Protein AF-A0A7S2C419-F1 (afdb_monomer_lite)

InterPro domains:
  IPR039872 Uncharacterized protein KIAA0513 [PTHR13663] (101-211)

pLDDT: mean 74.51, std 26.07, range [29.09, 98.31]

Sequence (273 aa):
CKENEHRASFVQALNERRTGEVEVPCGATFDALGEAFSGILSVCEESKDVKHAKQMMVMSDTFYCVRTTDESVDDGMSGGKGDGRGKSESGGASEGEQVPGGKEGREYLQQRLKKHQLWTQRWFWEDALLTGVTEAFELSPQDCPWEDLEEASLHDHVLRVHMTVYAQLHAILMNMAQFGVSFAETSRFLAKMCARSQLSEDQVLSLHDALTSLFSARGTSGLGRPTSESQGDTRVPAQSEGEQGSGPRADGVGVEEEDLETRESLADGYNLL

Foldseek 3Di:
DLDPVVLVVVLVVLVVCLVDDQEDADPVVLVV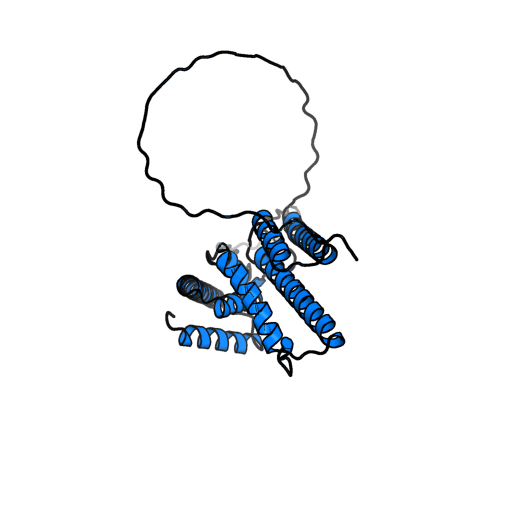VLVVLLVSCVSCVVVVVLPSVVSSLVSQQRHKYFDDPPPPPPDDDDDDDDDDDDDDDDDDDDDDLDQPDDPPRIDGSLVSCLPRCLLVDPVSLVVNLVVQLV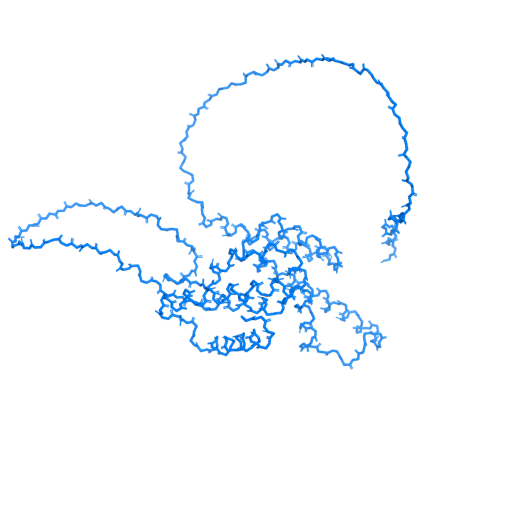VVCVVVPDPDDLVPDDPVVNVVVLVVSLVSSLVSLLVSLLSSVSSPNDLVRSVVSLVVSCVVSVHDPVSSVVSVVSSVVSVVVVVVSPDDDPDDDDDDDDDDDDDDDDDDDDDDDDDDDDDDDDDDDDDDDDDDDDDDD

Organism: NCBI:txid236787

Structure (mmCIF, N/CA/C/O backbone):
data_AF-A0A7S2C419-F1
#
_entry.id   AF-A0A7S2C419-F1
#
loop_
_atom_site.group_PDB
_atom_site.id
_atom_site.type_symbol
_atom_site.label_atom_id
_atom_site.label_alt_id
_atom_site.label_comp_id
_atom_site.label_asym_id
_atom_site.label_entity_id
_atom_site.label_seq_id
_atom_site.pdbx_PDB_ins_code
_atom_site.Cartn_x
_atom_site.Cartn_y
_atom_site.Cartn_z
_atom_site.occupancy
_atom_site.B_iso_or_equiv
_atom_site.auth_seq_id
_atom_site.auth_comp_id
_atom_site.auth_asym_id
_atom_site.auth_atom_id
_atom_site.pdbx_PDB_model_num
ATOM 1 N N . CYS A 1 1 ? -19.691 -10.390 4.635 1.00 60.75 1 CYS A N 1
ATOM 2 C CA . CYS A 1 1 ? -19.524 -10.065 3.202 1.00 60.75 1 CYS A CA 1
ATOM 3 C C . CYS A 1 1 ? -18.596 -11.071 2.509 1.00 60.75 1 CYS A C 1
ATOM 5 O O . CYS A 1 1 ? -17.454 -10.729 2.235 1.00 60.75 1 CYS A O 1
ATOM 7 N N . LYS A 1 2 ? -19.033 -12.319 2.262 1.00 69.50 2 LYS A N 1
ATOM 8 C CA . LYS A 1 2 ? -18.178 -13.327 1.591 1.00 69.50 2 LYS A CA 1
ATOM 9 C C . LYS A 1 2 ? -18.112 -13.132 0.073 1.00 69.50 2 LYS A C 1
ATOM 11 O O . LYS A 1 2 ? -17.092 -13.412 -0.549 1.00 69.50 2 LYS A O 1
ATOM 16 N N . GLU A 1 3 ? -19.182 -12.607 -0.506 1.00 79.56 3 GLU A N 1
ATOM 17 C CA . GLU A 1 3 ? -19.273 -12.347 -1.940 1.00 79.56 3 GLU A CA 1
ATOM 18 C C . GLU A 1 3 ? -18.475 -11.100 -2.332 1.00 79.56 3 GLU A C 1
ATOM 20 O O . GLU A 1 3 ? -18.440 -10.111 -1.594 1.00 79.56 3 GLU A O 1
ATOM 25 N N . ASN A 1 4 ? -17.832 -11.170 -3.499 1.00 82.19 4 ASN A N 1
ATOM 26 C CA . ASN A 1 4 ? -17.008 -10.094 -4.048 1.00 82.19 4 ASN A CA 1
ATOM 27 C C . ASN A 1 4 ? -17.836 -8.818 -4.279 1.00 82.19 4 ASN A C 1
ATOM 29 O O . ASN A 1 4 ? -17.427 -7.742 -3.857 1.00 82.19 4 ASN A O 1
ATOM 33 N N . GLU A 1 5 ? -19.051 -8.962 -4.815 1.00 84.62 5 GLU A N 1
ATOM 34 C CA . GLU A 1 5 ? -19.972 -7.851 -5.087 1.00 84.62 5 GLU A CA 1
ATOM 35 C C . GLU A 1 5 ? -20.266 -7.017 -3.836 1.00 84.62 5 GLU A C 1
ATOM 37 O O . GLU A 1 5 ? -20.177 -5.794 -3.864 1.00 84.62 5 GLU A O 1
ATOM 42 N N . HIS A 1 6 ? -20.503 -7.668 -2.694 1.00 85.62 6 HIS A N 1
ATOM 43 C CA . HIS A 1 6 ? -20.736 -6.971 -1.431 1.00 85.62 6 HIS A CA 1
ATOM 44 C C . HIS A 1 6 ? -19.513 -6.177 -0.948 1.00 85.62 6 HIS A C 1
ATOM 46 O O . HIS A 1 6 ? -19.671 -5.099 -0.371 1.00 85.62 6 HIS A O 1
ATOM 52 N N . ARG A 1 7 ? -18.291 -6.684 -1.173 1.00 84.88 7 ARG A N 1
ATOM 53 C CA . ARG A 1 7 ? -17.061 -5.937 -0.857 1.00 84.88 7 ARG A CA 1
ATOM 54 C C . ARG A 1 7 ? -16.893 -4.747 -1.795 1.00 84.88 7 ARG A C 1
ATOM 56 O O . ARG A 1 7 ? -16.600 -3.653 -1.317 1.00 84.88 7 ARG A O 1
ATOM 63 N N . ALA A 1 8 ? -17.139 -4.949 -3.087 1.00 84.12 8 ALA A N 1
ATOM 64 C CA . ALA A 1 8 ? -17.071 -3.901 -4.096 1.00 84.12 8 ALA A CA 1
ATOM 65 C C . ALA A 1 8 ? -18.065 -2.770 -3.797 1.00 84.12 8 ALA A C 1
ATOM 67 O O . ALA A 1 8 ? -17.663 -1.610 -3.735 1.00 84.12 8 ALA A O 1
ATOM 68 N N . SER A 1 9 ? -19.331 -3.093 -3.509 1.00 88.44 9 SER A N 1
ATOM 69 C CA . SER A 1 9 ? -20.346 -2.097 -3.143 1.00 88.44 9 SER A CA 1
ATOM 70 C C . SER A 1 9 ? -19.985 -1.338 -1.868 1.00 88.44 9 SER A C 1
ATOM 72 O O . SER A 1 9 ? -20.176 -0.125 -1.800 1.00 88.44 9 SER A O 1
ATOM 74 N N . PHE A 1 10 ? -19.434 -2.022 -0.860 1.00 86.81 10 PHE A N 1
ATOM 75 C CA . PHE A 1 10 ? -19.009 -1.362 0.372 1.00 86.81 10 PHE A CA 1
ATOM 76 C C . PHE A 1 10 ? -17.828 -0.410 0.132 1.00 86.81 10 PHE A C 1
ATOM 78 O O . PHE A 1 10 ? -17.868 0.734 0.581 1.00 86.81 10 PHE A O 1
ATOM 85 N N . VAL A 1 11 ? -16.804 -0.834 -0.621 1.00 85.56 11 VAL A N 1
ATOM 86 C CA . VAL A 1 11 ? -15.687 0.051 -0.990 1.00 85.56 11 VAL A CA 1
ATOM 87 C C . VAL A 1 11 ? -16.169 1.237 -1.824 1.00 85.56 11 VAL A C 1
ATOM 89 O O . VAL A 1 11 ? -15.750 2.366 -1.574 1.00 85.56 11 VAL A O 1
ATOM 92 N N . GLN A 1 12 ? -17.068 1.007 -2.780 1.00 86.94 12 GLN A N 1
ATOM 93 C CA . GLN A 1 12 ? -17.632 2.069 -3.605 1.00 86.94 12 GLN A CA 1
ATOM 94 C C . GLN A 1 12 ? -18.357 3.116 -2.750 1.00 86.94 12 GLN A C 1
ATOM 96 O O . GLN A 1 12 ? -18.051 4.303 -2.858 1.00 86.94 12 GLN A O 1
ATOM 101 N N . ALA A 1 13 ? -19.243 2.682 -1.848 1.00 86.75 13 ALA A N 1
ATOM 102 C CA . ALA A 1 13 ? -19.979 3.580 -0.960 1.00 86.75 13 ALA A CA 1
ATOM 103 C C . ALA A 1 13 ? -19.043 4.411 -0.061 1.00 86.75 13 ALA A C 1
ATOM 105 O O . ALA A 1 13 ? -19.276 5.599 0.171 1.00 86.75 13 ALA A O 1
ATOM 106 N N . LEU A 1 14 ? -17.954 3.811 0.431 1.00 86.38 14 LEU A N 1
ATOM 107 C CA . LEU A 1 14 ? -16.946 4.535 1.206 1.00 86.38 14 LEU A CA 1
ATOM 108 C C . LEU A 1 14 ? -16.177 5.548 0.362 1.00 86.38 14 LEU A C 1
ATOM 110 O O . LEU A 1 14 ? -15.948 6.671 0.810 1.00 86.38 14 LEU A O 1
ATOM 114 N N . ASN A 1 15 ? -15.791 5.175 -0.855 1.00 85.62 15 ASN A N 1
ATOM 115 C CA . ASN A 1 15 ? -15.069 6.071 -1.746 1.00 85.62 15 ASN A CA 1
ATOM 116 C C . ASN A 1 15 ? -15.926 7.283 -2.149 1.00 85.62 15 ASN A C 1
ATOM 118 O O . ASN A 1 15 ? -15.401 8.390 -2.240 1.00 85.62 15 ASN A O 1
ATOM 122 N N . GLU A 1 16 ? -17.239 7.099 -2.314 1.00 86.19 16 GLU A N 1
ATOM 123 C CA . GLU A 1 16 ? -18.196 8.195 -2.508 1.00 86.19 16 GLU A CA 1
ATOM 124 C C . GLU A 1 16 ? -18.252 9.104 -1.269 1.00 86.19 16 GLU A C 1
ATOM 126 O O . GLU A 1 16 ? -18.061 10.318 -1.388 1.00 86.19 16 GLU A O 1
ATOM 131 N N . ARG A 1 17 ? -18.403 8.538 -0.060 1.00 84.31 17 ARG A N 1
ATOM 132 C CA . ARG A 1 17 ? -18.428 9.328 1.189 1.00 84.31 17 ARG A CA 1
ATOM 133 C C . ARG A 1 17 ? -17.131 10.081 1.462 1.00 84.31 17 ARG A C 1
ATOM 135 O O . ARG A 1 17 ? -17.190 11.185 1.997 1.00 84.31 17 ARG A O 1
ATOM 142 N N . ARG A 1 18 ? -15.978 9.540 1.057 1.00 83.75 18 ARG A N 1
ATOM 143 C CA . ARG A 1 18 ? -14.664 10.184 1.219 1.00 83.75 18 ARG A CA 1
ATOM 144 C C . ARG A 1 18 ? -14.602 11.581 0.591 1.00 83.75 18 ARG A C 1
ATOM 146 O O . ARG A 1 18 ? -13.825 12.413 1.044 1.00 83.75 18 ARG A O 1
ATOM 153 N N . THR A 1 19 ? -15.407 11.849 -0.438 1.00 81.69 19 THR A N 1
ATOM 154 C CA . THR A 1 19 ? -15.451 13.161 -1.108 1.00 81.69 19 THR A CA 1
ATOM 155 C C . THR A 1 19 ? -16.268 14.221 -0.360 1.00 81.69 19 THR A C 1
ATOM 157 O O . THR A 1 19 ? -16.204 15.395 -0.720 1.00 81.69 19 THR A O 1
ATOM 160 N N . GLY A 1 20 ? -17.012 13.827 0.680 1.00 82.00 20 GLY A N 1
ATOM 161 C CA . GLY A 1 20 ? -17.869 14.706 1.472 1.00 82.00 20 GLY A CA 1
ATOM 162 C C . GLY A 1 20 ? -17.488 14.718 2.951 1.00 82.00 20 GLY A C 1
ATOM 163 O O . GLY A 1 20 ? -16.546 15.393 3.361 1.00 82.00 20 GLY A O 1
ATOM 164 N N . GLU A 1 21 ? -18.258 14.001 3.768 1.00 83.75 21 GLU A N 1
ATOM 165 C CA . GLU A 1 21 ? -18.117 13.988 5.226 1.00 83.75 21 GLU A CA 1
ATOM 166 C C . GLU A 1 21 ? -17.246 12.806 5.679 1.00 83.75 21 GLU A C 1
ATOM 168 O O . GLU A 1 21 ? -17.675 11.650 5.680 1.00 83.75 21 GLU A O 1
ATOM 173 N N . VAL A 1 22 ? -15.998 13.115 6.040 1.00 90.44 22 VAL A N 1
ATOM 174 C CA . VAL A 1 22 ? -14.999 12.147 6.533 1.00 90.44 22 VAL A CA 1
ATOM 175 C C . VAL A 1 22 ? -14.990 12.005 8.059 1.00 90.44 22 VAL A C 1
ATOM 177 O O . VAL A 1 22 ? -14.398 11.070 8.599 1.00 90.44 22 VAL A O 1
ATOM 180 N N . GLU A 1 23 ? -15.644 12.930 8.758 1.00 92.12 23 GLU A N 1
ATOM 181 C CA . GLU A 1 23 ? -15.806 12.881 10.206 1.00 92.12 23 GLU A CA 1
ATOM 182 C C . GLU A 1 23 ? -16.958 11.944 10.569 1.00 92.12 23 GLU A C 1
ATOM 184 O O . GLU A 1 23 ? -18.050 12.035 10.012 1.00 92.12 23 GLU A O 1
ATOM 189 N N . VAL A 1 24 ? -16.714 11.030 11.505 1.00 90.31 24 VAL A N 1
ATOM 190 C CA . VAL A 1 24 ? -17.724 10.123 12.050 1.00 90.31 24 VAL A CA 1
ATOM 191 C C . VAL A 1 24 ? -18.154 10.673 13.414 1.00 90.31 24 VAL A C 1
ATOM 193 O O . VAL A 1 24 ? -17.389 10.546 14.370 1.00 90.31 24 VAL A O 1
ATOM 196 N N . PRO A 1 25 ? -19.354 11.277 13.543 1.00 87.44 25 PRO A N 1
ATOM 197 C CA . PRO A 1 25 ? -19.716 12.048 14.740 1.00 87.44 25 PRO A CA 1
ATOM 198 C C . PRO A 1 25 ? -19.935 11.204 15.998 1.00 87.44 25 PRO A C 1
ATOM 200 O O . PRO A 1 25 ? -19.862 11.704 17.115 1.00 87.44 25 PRO A O 1
ATOM 203 N N . CYS A 1 26 ? -20.269 9.926 15.828 1.00 89.56 26 CYS A N 1
ATOM 204 C CA . CYS A 1 26 ? -20.609 9.033 16.926 1.00 89.56 26 CYS A CA 1
ATOM 205 C C . CYS A 1 26 ? -19.524 7.970 17.091 1.00 89.56 26 CYS A C 1
ATOM 207 O O . CYS A 1 26 ? -19.270 7.201 16.160 1.00 89.56 26 CYS A O 1
ATOM 209 N N . GLY A 1 27 ? -18.953 7.880 18.296 1.00 90.00 27 GLY A N 1
ATOM 210 C CA . GLY A 1 27 ? -17.958 6.863 18.641 1.00 90.00 27 GLY A CA 1
ATOM 211 C C . GLY A 1 27 ? -18.445 5.440 18.362 1.00 90.00 27 GLY A C 1
ATOM 212 O O . GLY A 1 27 ? -17.724 4.674 17.739 1.00 90.00 27 GLY A O 1
ATOM 213 N N . ALA A 1 28 ? -19.703 5.116 18.684 1.00 92.31 28 ALA A N 1
ATOM 214 C CA . ALA A 1 28 ? -20.272 3.796 18.397 1.00 92.31 28 ALA A CA 1
ATOM 215 C C . ALA A 1 28 ? -20.344 3.492 16.887 1.00 92.31 28 ALA A C 1
ATOM 217 O O . ALA A 1 28 ? -20.069 2.371 16.463 1.00 92.31 28 ALA A O 1
ATOM 218 N N . THR A 1 29 ? -20.663 4.488 16.051 1.00 91.62 29 THR A N 1
ATOM 219 C CA . THR A 1 29 ? -20.642 4.333 14.585 1.00 91.62 29 THR A CA 1
ATOM 220 C C . THR A 1 29 ? -19.218 4.162 14.065 1.00 91.62 29 THR A C 1
ATOM 222 O O . THR A 1 29 ? -18.990 3.374 13.150 1.00 91.62 29 THR A O 1
ATOM 225 N N . PHE A 1 30 ? -18.254 4.877 14.646 1.00 93.69 30 PHE A N 1
ATOM 226 C CA . PHE A 1 30 ? -16.839 4.725 14.319 1.00 93.69 30 PHE A CA 1
ATOM 227 C C . PHE A 1 30 ? -16.315 3.336 14.712 1.00 93.69 30 PHE A C 1
ATOM 229 O O . PHE A 1 30 ? -15.590 2.707 13.941 1.00 93.69 30 PHE A O 1
ATOM 236 N N . ASP A 1 31 ? -16.745 2.821 15.864 1.00 93.31 31 ASP A N 1
ATOM 237 C CA . ASP A 1 31 ? -16.430 1.474 16.333 1.00 93.31 31 ASP A CA 1
ATOM 238 C C . ASP A 1 31 ? -16.986 0.413 15.380 1.00 93.31 31 ASP A C 1
ATOM 240 O O . ASP A 1 31 ? -16.226 -0.414 14.873 1.00 93.31 31 ASP A O 1
ATOM 244 N N . ALA A 1 32 ? -18.275 0.510 15.044 1.00 94.19 32 ALA A N 1
ATOM 245 C CA . ALA A 1 32 ? -18.926 -0.381 14.089 1.00 94.19 32 ALA A CA 1
ATOM 246 C C . ALA A 1 32 ? -18.275 -0.321 12.695 1.00 94.19 32 ALA A C 1
ATOM 248 O O . ALA A 1 32 ? -18.133 -1.345 12.025 1.00 94.19 32 ALA A O 1
ATOM 249 N N . LEU A 1 33 ? -17.835 0.864 12.254 1.00 93.81 33 LEU A N 1
ATOM 250 C CA . LEU A 1 33 ? -17.100 1.020 10.999 1.00 93.81 33 LEU A CA 1
ATOM 251 C C . LEU A 1 33 ? -15.743 0.306 11.051 1.00 93.81 33 LEU A C 1
ATOM 253 O O . LEU A 1 33 ? -15.364 -0.359 10.088 1.00 93.81 33 LEU A O 1
ATOM 257 N N . GLY A 1 34 ? -15.028 0.400 12.174 1.00 94.88 34 GLY A N 1
ATOM 258 C CA . GLY A 1 34 ? -13.766 -0.311 12.391 1.00 94.88 34 GLY A CA 1
ATOM 259 C C . GLY A 1 34 ? -13.932 -1.826 12.361 1.00 94.88 34 GLY A C 1
ATOM 260 O O . GLY A 1 34 ? -13.152 -2.516 11.702 1.00 94.88 34 GLY A O 1
ATOM 261 N N . GLU A 1 35 ? -14.977 -2.343 13.006 1.00 95.50 35 GLU A N 1
ATOM 262 C CA . GLU A 1 35 ? -15.330 -3.765 12.953 1.00 95.50 35 GLU A CA 1
ATOM 263 C C . GLU A 1 35 ? -15.687 -4.211 11.531 1.00 95.50 35 GLU A C 1
ATOM 265 O O . GLU A 1 35 ? -15.219 -5.257 11.080 1.00 95.50 35 GLU A O 1
ATOM 270 N N . ALA A 1 36 ? -16.442 -3.396 10.787 1.00 94.12 36 ALA A N 1
ATOM 271 C CA . ALA A 1 36 ? -16.787 -3.682 9.398 1.00 94.12 36 ALA A CA 1
ATOM 272 C C . ALA A 1 36 ? -15.546 -3.736 8.488 1.00 94.12 36 ALA A C 1
ATOM 274 O O . ALA A 1 36 ? -15.398 -4.686 7.717 1.00 94.12 36 ALA A O 1
ATOM 275 N N . PHE A 1 37 ? -14.628 -2.766 8.601 1.00 95.44 37 PHE A N 1
ATOM 276 C CA . PHE A 1 37 ? -13.353 -2.787 7.870 1.00 95.44 37 PHE A CA 1
ATOM 277 C C . PHE A 1 37 ? -12.534 -4.028 8.225 1.00 95.44 37 PHE A C 1
ATOM 279 O O . PHE A 1 37 ? -12.064 -4.721 7.326 1.00 95.44 37 PHE A O 1
ATOM 286 N N . SER A 1 38 ? -12.396 -4.334 9.518 1.00 96.19 38 SER A N 1
ATOM 287 C CA . SER A 1 38 ? -11.662 -5.511 9.991 1.00 96.19 38 SER A CA 1
ATOM 288 C C . SER A 1 38 ? -12.255 -6.808 9.427 1.00 96.19 38 SER A C 1
ATOM 290 O O . SER A 1 38 ? -11.537 -7.627 8.856 1.00 96.19 38 SER A O 1
ATOM 292 N N . GLY A 1 39 ? -13.582 -6.959 9.475 1.00 95.50 39 GLY A N 1
ATOM 293 C CA . GLY A 1 39 ? -14.271 -8.120 8.917 1.00 95.50 39 GLY A CA 1
ATOM 294 C C . GLY A 1 39 ? -14.087 -8.263 7.403 1.00 95.50 39 GLY A C 1
ATOM 295 O O . GLY A 1 39 ? -13.931 -9.376 6.906 1.00 95.50 39 GLY A O 1
ATOM 296 N N . ILE A 1 40 ? -14.065 -7.156 6.655 1.00 94.94 40 ILE A N 1
ATOM 297 C CA . ILE A 1 40 ? -13.799 -7.191 5.209 1.00 94.94 40 ILE A CA 1
ATOM 298 C C . ILE A 1 40 ? -12.340 -7.544 4.925 1.00 94.94 40 ILE A C 1
ATOM 300 O O . ILE A 1 40 ? -12.093 -8.367 4.050 1.00 94.94 40 ILE A O 1
ATOM 304 N N . LEU A 1 41 ? -11.388 -6.982 5.672 1.00 96.38 41 LEU A N 1
ATOM 305 C CA . LEU A 1 41 ? -9.968 -7.310 5.536 1.00 96.38 41 LEU A CA 1
ATOM 306 C C . LEU A 1 41 ? -9.694 -8.792 5.813 1.00 96.38 41 LEU A C 1
ATOM 308 O O . LEU A 1 41 ? -8.906 -9.394 5.089 1.00 96.38 41 LEU A O 1
ATOM 312 N N . SER A 1 42 ? -10.384 -9.395 6.784 1.00 96.81 42 SER A N 1
ATOM 313 C CA . SER A 1 42 ? -10.292 -10.836 7.054 1.00 96.81 42 SER A CA 1
ATOM 314 C C . SER A 1 42 ? -10.786 -11.665 5.865 1.00 96.81 42 SER A C 1
ATOM 316 O O . SER A 1 42 ? -10.126 -12.615 5.453 1.00 96.81 42 SER A O 1
ATOM 318 N N . VAL A 1 43 ? -11.898 -11.269 5.234 1.00 95.69 43 VAL A N 1
ATOM 319 C CA . VAL A 1 43 ? -12.364 -11.933 4.004 1.00 95.69 43 VAL A CA 1
ATOM 320 C C . VAL A 1 43 ? -11.375 -11.725 2.854 1.00 95.69 43 VAL A C 1
ATOM 322 O O . VAL A 1 43 ? -11.118 -12.662 2.105 1.00 95.69 43 VAL A O 1
ATOM 325 N N . CYS A 1 44 ? -10.799 -10.527 2.709 1.00 95.81 44 CYS A N 1
ATOM 326 C CA . CYS A 1 44 ? -9.783 -10.268 1.691 1.00 95.81 44 CYS A CA 1
ATOM 327 C C . CYS A 1 44 ? -8.524 -11.115 1.904 1.00 95.81 44 CYS A C 1
ATOM 329 O O . CYS A 1 44 ? -7.922 -11.546 0.925 1.00 95.81 44 CYS A O 1
ATOM 331 N N . GLU A 1 45 ? -8.135 -11.370 3.153 1.00 96.25 45 GLU A N 1
ATOM 332 C CA . GLU A 1 45 ? -7.036 -12.275 3.493 1.00 96.25 45 GLU A CA 1
ATOM 333 C C . GLU A 1 45 ? -7.346 -13.711 3.049 1.00 96.25 45 GLU A C 1
ATOM 335 O O . GLU A 1 45 ? -6.547 -14.315 2.333 1.00 96.25 45 GLU A O 1
ATOM 340 N N . GLU A 1 46 ? -8.535 -14.224 3.383 1.00 95.75 46 GLU A N 1
ATOM 341 C CA . GLU A 1 46 ? -8.984 -15.566 2.989 1.00 95.75 46 GLU A CA 1
ATOM 342 C C . GLU A 1 46 ? -9.059 -15.738 1.464 1.00 95.75 46 GLU A C 1
ATOM 344 O O . GLU A 1 46 ? -8.643 -16.765 0.926 1.00 95.75 46 GLU A O 1
ATOM 349 N N . SER A 1 47 ? -9.578 -14.734 0.752 1.00 95.31 47 SER A N 1
ATOM 350 C CA . SER A 1 47 ? -9.772 -14.792 -0.700 1.00 95.31 47 SER A CA 1
ATOM 351 C C . SER A 1 47 ? -8.606 -14.232 -1.516 1.00 95.31 47 SER A C 1
ATOM 353 O O . SER A 1 47 ? -8.726 -14.153 -2.737 1.00 95.31 47 SER A O 1
ATOM 355 N N . LYS A 1 48 ? -7.513 -13.800 -0.872 1.00 95.38 48 LYS A N 1
ATOM 356 C CA . LYS A 1 48 ? -6.384 -13.084 -1.500 1.00 95.38 48 LYS A CA 1
ATOM 357 C C . LYS A 1 48 ? -6.813 -11.881 -2.355 1.00 95.38 48 LYS A C 1
ATOM 359 O O . LYS A 1 48 ? -6.284 -11.630 -3.433 1.00 95.38 48 LYS A O 1
ATOM 364 N N . ASP A 1 49 ? -7.796 -11.125 -1.875 1.00 95.44 49 ASP A N 1
ATOM 365 C CA . ASP A 1 49 ? -8.359 -9.966 -2.573 1.00 95.44 49 ASP A CA 1
ATOM 366 C C . ASP A 1 49 ? -7.573 -8.688 -2.249 1.00 95.44 49 ASP A C 1
ATOM 368 O O . ASP A 1 49 ? -7.958 -7.848 -1.429 1.00 95.44 49 ASP A O 1
ATOM 372 N N . VAL A 1 50 ? -6.415 -8.572 -2.894 1.00 96.44 50 VAL A N 1
ATOM 373 C CA . VAL A 1 50 ? -5.436 -7.505 -2.654 1.00 96.44 50 VAL A CA 1
ATOM 374 C C . VAL A 1 50 ? -5.987 -6.134 -3.032 1.00 96.44 50 VAL A C 1
ATOM 376 O O . VAL A 1 50 ? -5.735 -5.159 -2.326 1.00 96.44 50 VAL A O 1
ATOM 379 N N . LYS A 1 51 ? -6.776 -6.049 -4.109 1.00 94.50 51 LYS A N 1
ATOM 380 C CA . LYS A 1 51 ? -7.317 -4.782 -4.616 1.00 94.50 51 LYS A CA 1
ATOM 381 C C . LYS A 1 51 ? -8.226 -4.114 -3.587 1.00 94.50 51 LYS A C 1
ATOM 383 O O . LYS A 1 51 ? -7.995 -2.960 -3.221 1.00 94.50 51 LYS A O 1
ATOM 388 N N . HIS A 1 52 ? -9.206 -4.848 -3.059 1.00 93.94 52 HIS A N 1
ATOM 389 C CA . HIS A 1 52 ? -10.112 -4.302 -2.049 1.00 93.94 52 HIS A CA 1
ATOM 390 C C . HIS A 1 52 ? -9.384 -4.026 -0.729 1.00 93.94 52 HIS A C 1
ATOM 392 O O . HIS A 1 52 ? -9.618 -2.990 -0.109 1.00 93.94 52 HIS A O 1
ATOM 398 N N . ALA A 1 53 ? -8.457 -4.894 -0.309 1.00 96.50 53 ALA A N 1
ATOM 399 C CA . ALA A 1 53 ? -7.654 -4.649 0.890 1.00 96.50 53 AL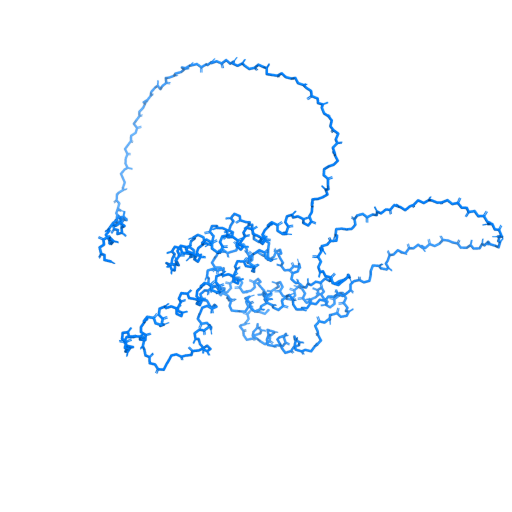A A CA 1
ATOM 400 C C . ALA A 1 53 ? -6.787 -3.382 0.779 1.00 96.50 53 ALA A C 1
ATOM 402 O O . ALA A 1 53 ? -6.752 -2.575 1.708 1.00 96.50 53 ALA A O 1
ATOM 403 N N . LYS A 1 54 ? -6.143 -3.155 -0.372 1.00 95.69 54 LYS A N 1
ATOM 404 C CA . LYS A 1 54 ? -5.378 -1.933 -0.661 1.00 95.69 54 LYS A CA 1
ATOM 405 C C . LYS A 1 54 ? -6.276 -0.693 -0.636 1.00 95.69 54 LYS A C 1
ATOM 407 O O . LYS A 1 54 ? -5.890 0.330 -0.078 1.00 95.69 54 LYS A O 1
ATOM 412 N N . GLN A 1 55 ? -7.490 -0.773 -1.181 1.00 93.38 55 GLN A N 1
ATOM 413 C CA . GLN A 1 55 ? -8.455 0.329 -1.105 1.00 93.38 55 GLN A CA 1
ATOM 414 C C . GLN A 1 55 ? -8.873 0.620 0.344 1.00 93.38 55 GLN A C 1
ATOM 416 O O . GLN A 1 55 ? -8.886 1.782 0.746 1.00 93.38 55 GLN A O 1
ATOM 421 N N . MET A 1 56 ? -9.138 -0.410 1.156 1.00 94.25 56 MET A N 1
ATOM 422 C CA . MET A 1 56 ? -9.426 -0.250 2.591 1.00 94.25 56 MET A CA 1
ATOM 423 C C . MET A 1 56 ? -8.276 0.414 3.342 1.00 94.25 56 MET A C 1
ATOM 425 O O . MET A 1 56 ? -8.507 1.315 4.146 1.00 94.25 56 MET A O 1
ATOM 429 N N . MET A 1 57 ? -7.043 -0.001 3.048 1.00 94.88 57 MET A N 1
ATOM 430 C CA . MET A 1 57 ? -5.825 0.578 3.607 1.00 94.88 57 MET A CA 1
ATOM 431 C C . MET A 1 57 ? -5.789 2.096 3.373 1.00 94.88 57 MET A C 1
ATOM 433 O O . MET A 1 57 ? -5.721 2.860 4.335 1.00 94.88 57 MET A O 1
ATOM 437 N N . VAL A 1 58 ? -5.956 2.535 2.120 1.00 91.50 58 VAL A N 1
ATOM 438 C CA . VAL A 1 58 ? -5.970 3.961 1.741 1.00 91.50 58 VAL A CA 1
ATOM 439 C C . VAL A 1 58 ? -7.146 4.716 2.370 1.00 91.50 58 VAL A C 1
ATOM 441 O O . VAL A 1 58 ? -6.981 5.831 2.857 1.00 91.50 58 VAL A O 1
ATOM 444 N N . MET A 1 59 ? -8.345 4.129 2.387 1.00 90.88 59 MET A N 1
ATOM 445 C CA . MET A 1 59 ? -9.532 4.781 2.956 1.00 90.88 59 MET A CA 1
ATOM 446 C C . MET A 1 59 ? -9.460 4.919 4.479 1.00 90.88 59 MET A C 1
ATOM 448 O O . MET A 1 59 ? -10.029 5.855 5.039 1.00 90.88 59 MET A O 1
ATOM 452 N N . SER A 1 60 ? -8.758 4.023 5.168 1.00 93.12 60 SER A N 1
ATOM 453 C CA . SER A 1 60 ? -8.678 4.063 6.630 1.00 93.12 60 SER A CA 1
ATOM 454 C C . SER A 1 60 ? -7.982 5.313 7.176 1.00 93.12 60 SER A C 1
ATOM 456 O O . SER A 1 60 ? -8.256 5.714 8.306 1.00 93.12 60 SER A O 1
ATOM 458 N N . ASP A 1 61 ? -7.141 5.959 6.366 1.00 90.56 61 ASP A N 1
ATOM 459 C CA . ASP A 1 61 ? -6.460 7.211 6.715 1.00 90.56 61 ASP A CA 1
ATOM 460 C C . ASP A 1 61 ? -7.334 8.455 6.467 1.00 90.56 61 ASP A C 1
ATOM 462 O O . ASP A 1 61 ? -6.951 9.580 6.769 1.00 90.56 61 ASP A O 1
ATOM 466 N N . THR A 1 62 ? -8.536 8.273 5.908 1.00 91.56 62 THR A N 1
ATOM 467 C CA . THR A 1 62 ? -9.453 9.387 5.617 1.00 91.56 62 THR A CA 1
ATOM 468 C C . THR A 1 62 ? -10.507 9.584 6.698 1.00 91.56 62 THR A C 1
ATOM 470 O O . THR A 1 62 ? -10.771 10.721 7.083 1.00 91.56 62 THR A O 1
ATOM 473 N N . PHE A 1 63 ? -11.080 8.499 7.222 1.00 92.38 63 PHE A N 1
ATOM 474 C CA . PHE A 1 63 ? -12.154 8.574 8.211 1.00 92.38 63 PHE A CA 1
ATOM 475 C C . PHE A 1 63 ? -11.610 8.755 9.629 1.00 92.38 63 PHE A C 1
ATOM 477 O O . PHE A 1 63 ? -10.739 7.996 10.065 1.00 92.38 63 PHE A O 1
ATOM 484 N N . TYR A 1 64 ? -12.163 9.718 10.368 1.00 93.88 64 TYR A N 1
ATOM 485 C CA . TYR A 1 64 ? -11.769 9.994 11.750 1.00 93.88 64 TYR A CA 1
ATOM 486 C C . TYR A 1 64 ? -12.965 10.284 12.660 1.00 93.88 64 TYR A C 1
ATOM 488 O O . TYR A 1 64 ? -14.011 10.738 12.205 1.00 93.88 64 TYR A O 1
ATOM 496 N N . CYS A 1 65 ? -12.792 10.059 13.960 1.00 93.19 65 CYS A N 1
ATOM 497 C CA . CYS A 1 65 ? -13.705 10.498 15.015 1.00 93.19 65 CYS A CA 1
ATOM 498 C C . CYS A 1 65 ? -13.000 11.535 15.893 1.00 93.19 65 CYS A C 1
ATOM 500 O O . CYS A 1 65 ? -11.794 11.426 16.123 1.00 93.19 65 CYS A O 1
ATOM 502 N N . VAL A 1 66 ? -13.736 12.523 16.406 1.00 91.12 66 VAL A N 1
ATOM 503 C CA . VAL A 1 66 ? -13.238 13.430 17.450 1.00 91.12 66 VAL A CA 1
ATOM 504 C C . VAL A 1 66 ? -13.717 12.901 18.796 1.00 91.12 66 VAL A C 1
ATOM 506 O O . VAL A 1 66 ? -14.919 12.834 19.038 1.00 91.12 66 VAL A O 1
ATOM 509 N N . ARG A 1 67 ? -12.798 12.476 19.667 1.00 82.19 67 ARG A N 1
ATOM 510 C CA . ARG A 1 67 ? -13.147 12.065 21.033 1.00 82.19 67 ARG A CA 1
ATOM 511 C C . ARG A 1 67 ? -13.013 13.271 21.954 1.00 82.19 67 ARG A C 1
ATOM 513 O O . ARG A 1 67 ? -11.908 13.753 22.185 1.00 82.19 67 ARG A O 1
ATOM 520 N N . THR A 1 68 ? -14.135 13.765 22.470 1.00 70.56 68 THR A N 1
ATOM 521 C CA . THR A 1 68 ? -14.140 14.751 23.552 1.00 70.56 68 THR A CA 1
ATOM 522 C C . THR A 1 68 ? -13.702 14.041 24.827 1.00 70.56 68 THR A C 1
ATOM 524 O O . THR A 1 68 ? -14.431 13.206 25.360 1.00 70.56 68 THR A O 1
ATOM 527 N N . THR A 1 69 ? -12.490 14.321 25.296 1.00 60.25 69 THR A N 1
ATOM 528 C CA . THR A 1 69 ? -12.009 13.939 26.630 1.00 60.25 69 THR A CA 1
ATOM 529 C C . THR A 1 69 ? -12.785 14.719 27.691 1.00 60.25 69 THR A C 1
ATOM 531 O O . THR A 1 69 ? -12.250 15.652 28.274 1.00 60.25 69 THR A O 1
ATOM 534 N N . ASP A 1 70 ? -14.060 14.386 27.886 1.00 49.47 70 ASP A N 1
ATOM 535 C CA . ASP A 1 70 ? -14.973 15.122 28.773 1.00 49.47 70 ASP A CA 1
ATOM 536 C C . ASP A 1 70 ? -15.766 14.176 29.692 1.00 49.47 70 ASP A C 1
ATOM 538 O O . ASP A 1 70 ? -16.921 14.410 30.030 1.00 49.47 70 ASP A O 1
ATOM 542 N N . GLU A 1 71 ? -15.128 13.084 30.121 1.00 47.12 71 GLU A N 1
ATOM 543 C CA . GLU A 1 71 ? -15.642 12.216 31.188 1.00 47.12 71 GLU A CA 1
ATOM 544 C C . GLU A 1 71 ? -14.712 12.237 32.409 1.00 47.12 71 GLU A C 1
ATOM 546 O O . GLU A 1 71 ? -14.253 11.207 32.897 1.00 47.12 71 GLU A O 1
ATOM 551 N N . SER A 1 72 ? -14.446 13.432 32.944 1.00 47.00 72 SER A N 1
ATOM 552 C CA . SER A 1 72 ? -14.223 13.574 34.386 1.00 47.00 72 SER A CA 1
ATOM 553 C C . SER A 1 72 ? -15.586 13.768 35.053 1.00 47.00 72 SER A C 1
ATOM 555 O O . SER A 1 72 ? -16.018 14.890 35.317 1.00 47.00 72 SER A O 1
ATOM 557 N N . VAL A 1 73 ? -16.291 12.659 35.267 1.00 48.88 73 VAL A N 1
ATOM 558 C CA . VAL A 1 73 ? -17.473 12.606 36.130 1.00 48.88 73 VAL A CA 1
ATOM 559 C C . VAL A 1 73 ? -16.985 12.744 37.576 1.00 48.88 73 VAL A C 1
ATOM 561 O O . VAL A 1 73 ? -16.621 11.755 38.206 1.00 48.88 73 VAL A O 1
ATOM 564 N N . ASP A 1 74 ? -16.914 13.977 38.079 1.00 44.44 74 ASP A N 1
ATOM 565 C CA . ASP A 1 74 ? -16.867 14.257 39.518 1.00 44.44 74 ASP A CA 1
ATOM 566 C C . ASP A 1 74 ? -18.316 14.406 40.004 1.00 44.44 74 ASP A C 1
ATOM 568 O O . ASP A 1 74 ? -18.985 15.416 39.772 1.00 44.44 74 ASP A O 1
ATOM 572 N N . ASP A 1 75 ? -18.835 13.322 40.578 1.00 43.16 75 ASP A N 1
ATOM 573 C CA . ASP A 1 75 ? -20.181 13.205 41.134 1.00 43.16 75 ASP A CA 1
ATOM 574 C C . ASP A 1 75 ? -20.120 13.375 42.668 1.00 43.16 75 ASP A C 1
ATOM 576 O O . ASP A 1 75 ? -19.455 12.601 43.359 1.00 43.16 75 ASP A O 1
ATOM 580 N N . GLY A 1 76 ? -20.843 14.378 43.191 1.00 41.59 76 GLY A N 1
ATOM 581 C CA . GLY A 1 76 ? -21.203 14.551 44.613 1.00 41.59 76 GLY A CA 1
ATOM 582 C C . GLY A 1 76 ? -20.256 15.452 45.429 1.00 41.59 76 GLY A C 1
ATOM 583 O O . GLY A 1 76 ? -19.064 15.216 45.496 1.00 41.59 76 GLY A O 1
ATOM 584 N N . MET A 1 77 ? -20.671 16.490 46.167 1.00 46.97 77 MET A N 1
ATOM 585 C CA . MET A 1 77 ? -21.936 16.749 46.858 1.00 46.97 77 MET A CA 1
ATOM 586 C C . MET A 1 77 ? -22.027 18.235 47.294 1.00 46.97 77 MET A C 1
ATOM 588 O O . MET A 1 77 ? -21.066 18.812 47.785 1.00 46.97 77 MET A O 1
ATOM 592 N N . SER A 1 78 ? -23.241 18.793 47.236 1.00 44.12 78 SER A N 1
ATOM 593 C CA . SER A 1 78 ? -23.903 19.598 48.284 1.00 44.12 78 SER A CA 1
ATOM 594 C C . SER A 1 78 ? -23.139 20.706 49.052 1.00 44.12 78 SER A C 1
ATOM 596 O O . SER A 1 78 ? -22.454 20.442 50.031 1.00 44.12 78 SER A O 1
ATOM 598 N N . GLY A 1 79 ? -23.518 21.963 48.772 1.00 44.78 79 GLY A N 1
ATOM 599 C CA . GLY A 1 79 ? -23.902 22.964 49.784 1.00 44.78 79 GLY A CA 1
ATOM 600 C C . GLY A 1 79 ? -22.809 23.613 50.647 1.00 44.78 79 GLY A C 1
ATOM 601 O O . GLY A 1 79 ? -22.358 23.044 51.632 1.00 44.78 79 GLY A O 1
ATOM 602 N N . GLY A 1 80 ? -22.517 24.895 50.401 1.00 38.94 80 GLY A N 1
ATOM 603 C CA . GLY A 1 80 ? -21.736 25.700 51.344 1.00 38.94 80 GLY A CA 1
ATOM 604 C C . GLY A 1 80 ? -21.470 27.122 50.867 1.00 38.94 80 GLY A C 1
ATOM 605 O O . GLY A 1 80 ? -20.648 27.356 49.992 1.00 38.94 80 GLY A O 1
ATOM 606 N N . LYS A 1 81 ? -22.164 28.088 51.466 1.00 51.94 81 LYS A N 1
ATOM 607 C CA . LYS A 1 81 ? -21.886 29.522 51.347 1.00 51.94 81 LYS A CA 1
ATOM 608 C C . LYS A 1 81 ? -20.651 29.831 52.206 1.00 51.94 81 LYS A C 1
ATOM 610 O O . LYS A 1 81 ? -20.711 29.611 53.412 1.00 51.94 81 LYS A O 1
ATOM 615 N N . GLY A 1 82 ? -19.563 30.331 51.621 1.00 38.34 82 GLY A N 1
ATOM 616 C CA . GLY A 1 82 ? -18.367 30.713 52.378 1.00 38.34 82 GLY A CA 1
ATOM 617 C C . GLY A 1 82 ? -17.332 31.465 51.543 1.00 38.34 82 GLY A C 1
ATOM 618 O O . GLY A 1 82 ? -16.751 30.907 50.620 1.00 38.34 82 GLY A O 1
ATOM 619 N N . ASP A 1 83 ? -17.111 32.732 51.893 1.00 46.97 83 ASP A N 1
ATOM 620 C CA . ASP A 1 83 ? -15.983 33.554 51.454 1.00 46.97 83 ASP A CA 1
ATOM 621 C C . ASP A 1 83 ? -14.649 32.927 51.893 1.00 46.97 83 ASP A C 1
ATOM 623 O O . ASP A 1 83 ? -14.490 32.546 53.054 1.00 46.97 83 ASP A O 1
ATOM 627 N N . GLY A 1 84 ? -13.661 32.856 50.997 1.00 38.03 84 GLY A N 1
ATOM 628 C CA . GLY A 1 84 ? -12.374 32.245 51.331 1.00 38.03 84 GLY A CA 1
ATOM 629 C C . GLY A 1 84 ? -11.299 32.429 50.269 1.00 38.03 84 GLY A C 1
ATOM 630 O O . GLY A 1 84 ? -11.129 31.611 49.375 1.00 38.03 84 GLY A O 1
ATOM 631 N N . ARG A 1 85 ? -10.538 33.513 50.404 1.00 53.53 85 ARG A N 1
ATOM 632 C CA . ARG A 1 85 ? -9.294 33.814 49.687 1.00 53.53 85 ARG A CA 1
ATOM 633 C C . ARG A 1 85 ? -8.211 32.795 50.079 1.00 53.53 85 ARG A C 1
ATOM 635 O O . ARG A 1 85 ? -7.813 32.767 51.239 1.00 53.53 85 ARG A O 1
ATOM 642 N N . GLY A 1 86 ? -7.695 32.017 49.127 1.00 35.66 86 GLY A N 1
ATOM 643 C CA . GLY A 1 86 ? -6.623 31.044 49.365 1.00 35.66 86 GLY A CA 1
ATOM 644 C C . GLY A 1 86 ? -5.898 30.649 48.079 1.00 35.66 86 GLY A C 1
ATOM 645 O O . GLY A 1 86 ? -6.517 30.435 47.047 1.00 35.66 86 GLY A O 1
ATOM 646 N N . LYS A 1 87 ? -4.571 30.621 48.153 1.00 46.78 87 LYS A N 1
ATOM 647 C CA . LYS A 1 87 ? -3.578 30.465 47.086 1.00 46.78 87 LYS A CA 1
ATOM 648 C C . LYS A 1 87 ? -2.810 29.169 47.375 1.00 46.78 87 LYS A C 1
ATOM 650 O O . LYS A 1 87 ? -2.286 29.095 48.479 1.00 46.78 87 LYS A O 1
ATOM 655 N N . SER A 1 88 ? -2.740 28.209 46.445 1.00 35.03 88 SER A N 1
ATOM 656 C CA . SER A 1 88 ? -1.559 27.349 46.188 1.00 35.03 88 SER A CA 1
ATOM 657 C C . SER A 1 88 ? -1.829 26.247 45.149 1.00 35.03 88 SER A C 1
ATOM 659 O O . SER A 1 88 ? -2.772 25.479 45.276 1.00 35.03 88 SER A O 1
ATOM 661 N N . GLU A 1 89 ? -0.971 26.238 44.126 1.00 43.19 89 GLU A N 1
ATOM 662 C CA . GLU A 1 89 ? -0.160 25.125 43.591 1.00 43.19 89 GLU A CA 1
ATOM 663 C C . GLU A 1 89 ? -0.710 23.682 43.577 1.00 43.19 89 GLU A C 1
ATOM 665 O O . GLU A 1 89 ? -0.872 23.050 44.614 1.00 43.19 89 GLU A O 1
ATOM 670 N N . SER A 1 90 ? -0.815 23.091 42.380 1.00 32.88 90 SER A N 1
ATOM 671 C CA . SER A 1 90 ? 0.024 21.957 41.923 1.00 32.88 90 SER A CA 1
ATOM 672 C C . SER A 1 90 ? -0.563 21.350 40.638 1.00 32.88 90 SER A C 1
ATOM 674 O O . SER A 1 90 ? -1.613 20.717 40.638 1.00 32.88 90 SER A O 1
ATOM 676 N N . GLY A 1 91 ? 0.100 21.592 39.505 1.00 32.22 91 GLY A N 1
ATOM 677 C CA . GLY A 1 91 ? -0.268 21.007 38.215 1.00 32.22 91 GLY A CA 1
ATOM 678 C C . GLY A 1 91 ? 0.396 19.645 38.047 1.00 32.22 91 GLY A C 1
ATOM 679 O O . GLY A 1 91 ? 1.564 19.581 37.674 1.00 32.22 91 GLY A O 1
ATOM 680 N N . GLY A 1 92 ? -0.337 18.573 38.342 1.00 31.81 92 GLY A N 1
ATOM 681 C CA . GLY A 1 92 ? 0.036 17.209 37.973 1.00 31.81 92 GLY A CA 1
ATOM 682 C C . GLY A 1 92 ? -0.375 16.935 36.529 1.00 31.81 92 GLY A C 1
ATOM 683 O O . GLY A 1 92 ? -1.556 16.756 36.248 1.00 31.81 92 GLY A O 1
ATOM 684 N N . ALA A 1 93 ? 0.591 16.936 35.612 1.00 34.03 93 ALA A N 1
ATOM 685 C CA . ALA A 1 93 ? 0.387 16.512 34.233 1.00 34.03 93 ALA A CA 1
ATOM 686 C C . ALA A 1 93 ? 0.355 14.978 34.185 1.00 34.03 93 ALA A C 1
ATOM 688 O O . ALA A 1 93 ? 1.354 14.324 34.476 1.00 34.03 93 ALA A O 1
ATOM 689 N N . SER A 1 94 ? -0.807 14.413 33.859 1.00 34.22 94 SER A N 1
ATOM 690 C CA . SER A 1 94 ? -0.945 12.994 33.540 1.00 34.22 94 SER A CA 1
ATOM 691 C C . SER A 1 94 ? -0.586 12.802 32.066 1.00 34.22 94 SER A C 1
ATOM 693 O O . SER A 1 94 ? -1.193 13.416 31.187 1.00 34.22 94 SER A O 1
ATOM 695 N N . GLU A 1 95 ? 0.455 12.010 31.820 1.00 37.09 95 GLU A N 1
ATOM 696 C CA . GLU A 1 95 ? 0.982 11.659 30.503 1.00 37.09 95 GLU A CA 1
ATOM 697 C C . GLU A 1 95 ? -0.026 10.780 29.747 1.00 37.09 95 GLU A C 1
ATOM 699 O O . GLU A 1 95 ? -0.017 9.554 29.831 1.00 37.09 95 GLU A O 1
ATOM 704 N N . GLY A 1 96 ? -0.924 11.425 29.004 1.00 33.91 96 GLY A N 1
ATOM 705 C CA . GLY A 1 96 ? -1.590 10.808 27.866 1.00 33.91 96 GLY A CA 1
ATOM 706 C C . GLY A 1 96 ? -0.628 10.808 26.683 1.00 33.91 96 GLY A C 1
ATOM 707 O O . GLY A 1 96 ? -0.110 11.857 26.308 1.00 33.91 96 GLY A O 1
ATOM 708 N N . GLU A 1 97 ? -0.382 9.631 26.118 1.00 40.16 97 GLU A N 1
ATOM 709 C CA . GLU A 1 97 ? 0.459 9.399 24.946 1.00 40.16 97 GLU A CA 1
ATOM 710 C C . GLU A 1 97 ? -0.065 10.199 23.737 1.00 40.16 97 GLU A C 1
ATOM 712 O O . GLU A 1 97 ? -0.944 9.766 22.990 1.00 40.16 97 GLU A O 1
ATOM 717 N N . GLN A 1 98 ? 0.435 11.428 23.584 1.00 37.38 98 GLN A N 1
ATOM 718 C CA . GLN A 1 98 ? 0.125 12.320 22.473 1.00 37.38 98 GLN A CA 1
ATOM 719 C C . GLN A 1 98 ? 1.037 11.989 21.293 1.00 37.38 98 GLN A C 1
ATOM 721 O O . GLN A 1 98 ? 2.233 12.272 21.297 1.00 37.38 98 GLN A O 1
ATOM 726 N N . VAL A 1 99 ? 0.450 11.403 20.252 1.00 45.06 99 VAL A N 1
ATOM 727 C CA . VAL A 1 99 ? 1.102 11.225 18.951 1.00 45.06 99 VAL A CA 1
ATOM 728 C C . VAL A 1 99 ? 1.186 12.592 18.251 1.00 45.06 99 VAL A C 1
ATOM 730 O O . VAL A 1 99 ? 0.151 13.242 18.074 1.00 45.06 99 VAL A O 1
ATOM 733 N N . PRO A 1 100 ? 2.374 13.050 17.815 1.00 39.41 100 PRO A N 1
ATOM 734 C CA . PRO A 1 100 ? 2.528 14.371 17.222 1.00 39.41 100 PRO A CA 1
ATOM 735 C C . PRO A 1 100 ? 2.012 14.372 15.775 1.00 39.41 100 PRO A C 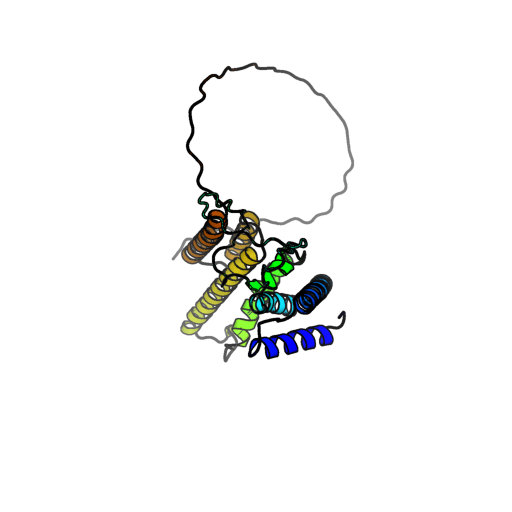1
ATOM 737 O O . PRO A 1 100 ? 2.508 13.633 14.927 1.00 39.41 100 PRO A O 1
ATOM 740 N N . GLY A 1 101 ? 1.017 15.220 15.489 1.00 42.78 101 GLY A N 1
ATOM 741 C CA . GLY A 1 101 ? 0.621 15.586 14.119 1.00 42.78 101 GLY A CA 1
ATOM 742 C C . GLY A 1 101 ? -0.881 15.596 13.812 1.00 42.78 101 GLY A C 1
ATOM 743 O O . GLY A 1 101 ? -1.282 16.114 12.772 1.00 42.78 101 GLY A O 1
ATOM 744 N N . GLY A 1 102 ? -1.734 15.066 14.693 1.00 42.50 102 GLY A N 1
ATOM 745 C CA . GLY A 1 102 ? -3.190 15.154 14.544 1.00 42.50 102 GLY A CA 1
ATOM 746 C C . GLY A 1 102 ? -3.731 16.435 15.174 1.00 42.50 102 GLY A C 1
ATOM 747 O O . GLY A 1 102 ? -3.342 16.771 16.287 1.00 42.50 102 GLY A O 1
ATOM 748 N N . LYS A 1 103 ? -4.650 17.142 14.499 1.00 55.62 103 LYS A N 1
ATOM 749 C CA . LYS A 1 103 ? -5.490 18.156 15.166 1.00 55.62 103 LYS A CA 1
ATOM 750 C C . LYS A 1 103 ? -6.074 17.493 16.422 1.00 55.62 103 LYS A C 1
ATOM 752 O O . LYS A 1 103 ? -6.682 16.430 16.288 1.00 55.62 103 LYS A O 1
ATOM 757 N N . GLU A 1 104 ? -5.792 18.059 17.592 1.00 64.94 104 GLU A N 1
ATOM 758 C CA . GLU A 1 104 ? -6.019 17.436 18.903 1.00 64.94 104 GLU A CA 1
ATOM 759 C C . GLU A 1 104 ? -7.404 16.765 18.984 1.00 64.94 104 GLU A C 1
ATOM 761 O O . GLU A 1 104 ? -8.413 17.342 18.577 1.00 64.94 104 GLU A O 1
ATOM 766 N N . GLY A 1 105 ? -7.438 15.507 19.436 1.00 77.38 105 GLY A N 1
ATOM 767 C CA . GLY A 1 105 ? -8.670 14.730 19.625 1.00 77.38 105 GLY A CA 1
ATOM 768 C C . GLY A 1 105 ? -9.126 13.857 18.446 1.00 77.38 105 GLY A C 1
ATOM 769 O O . GLY A 1 105 ? -10.107 13.130 18.601 1.00 77.38 105 GLY A O 1
ATOM 770 N N . ARG A 1 106 ? -8.445 13.879 17.287 1.00 90.12 106 ARG A N 1
ATOM 771 C CA . ARG A 1 106 ? -8.792 13.016 16.138 1.00 90.12 106 ARG A CA 1
ATOM 772 C C . ARG A 1 106 ? -8.190 11.617 16.236 1.00 90.12 106 ARG A C 1
ATOM 774 O O . ARG A 1 106 ? -6.973 11.453 16.215 1.00 90.12 106 ARG A O 1
ATOM 781 N N . GLU A 1 107 ? -9.048 10.606 16.208 1.00 91.56 107 GLU A N 1
ATOM 782 C CA . GLU A 1 107 ? -8.674 9.205 16.024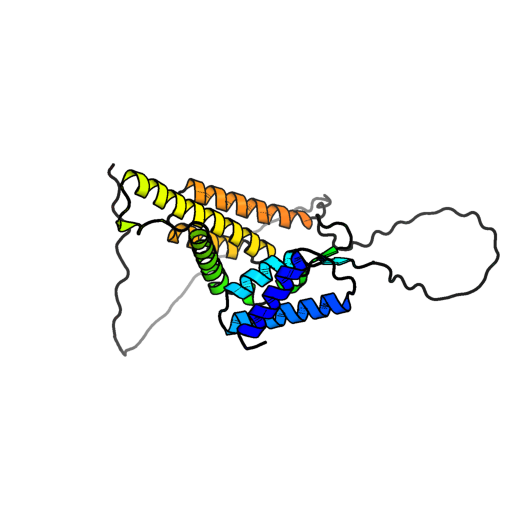 1.00 91.56 107 GLU A CA 1
ATOM 783 C C . GLU A 1 107 ? -9.044 8.758 14.606 1.00 91.56 107 GLU A C 1
ATOM 785 O O . GLU A 1 107 ? -10.221 8.728 14.249 1.00 91.56 107 GLU A O 1
ATOM 790 N N . TYR A 1 108 ? -8.044 8.408 13.795 1.00 93.38 108 TYR A N 1
ATOM 791 C CA . TYR A 1 108 ? -8.252 7.861 12.451 1.00 93.38 108 TYR A CA 1
ATOM 792 C C . TYR A 1 108 ? -8.512 6.359 12.499 1.00 93.38 108 TYR A C 1
ATOM 794 O O . TYR A 1 108 ? -7.896 5.636 13.289 1.00 93.38 108 TYR A O 1
ATOM 802 N N . LEU A 1 109 ? -9.371 5.873 11.600 1.00 93.44 109 LEU A N 1
ATOM 803 C CA . LEU A 1 109 ? -9.732 4.455 11.515 1.00 93.44 109 LEU A CA 1
ATOM 804 C C . LEU A 1 109 ? -8.502 3.562 11.315 1.00 93.44 109 LEU A C 1
ATOM 806 O O . LEU A 1 109 ? -8.407 2.469 11.876 1.00 93.44 109 LEU A O 1
ATOM 810 N N . GLN A 1 110 ? -7.522 4.080 10.575 1.00 94.62 110 GLN A N 1
ATOM 811 C CA . GLN A 1 110 ? -6.220 3.476 10.346 1.00 94.62 110 GLN A CA 1
ATOM 812 C C . GLN A 1 110 ? -5.578 2.939 11.633 1.00 94.62 110 GLN A C 1
ATOM 814 O O . GLN A 1 110 ? -5.062 1.824 11.625 1.00 94.62 110 GLN A O 1
ATOM 819 N N . GLN A 1 111 ? -5.656 3.671 12.755 1.00 92.25 111 GLN A N 1
ATOM 820 C CA . GLN A 1 111 ? -5.043 3.275 14.033 1.00 92.25 111 GLN A CA 1
ATOM 821 C C . GLN A 1 111 ? -5.571 1.937 14.553 1.00 92.25 111 GLN A C 1
ATOM 823 O O . GLN A 1 111 ? -4.817 1.144 15.116 1.00 92.25 111 GLN A O 1
ATOM 828 N N . ARG A 1 112 ? -6.853 1.653 14.317 1.00 91.19 112 ARG A N 1
ATOM 829 C CA . ARG A 1 112 ? -7.479 0.390 14.717 1.00 91.19 112 ARG A CA 1
ATOM 830 C C . ARG A 1 112 ? -7.082 -0.751 13.808 1.00 91.19 112 ARG A C 1
ATOM 832 O O . ARG A 1 112 ? -6.835 -1.861 14.273 1.00 91.19 112 ARG A O 1
ATOM 839 N N . LEU A 1 113 ? -6.982 -0.461 12.516 1.00 95.06 113 LEU A N 1
ATOM 840 C CA . LEU A 1 113 ? -6.677 -1.469 11.515 1.00 95.06 113 LEU A CA 1
ATOM 841 C C . LEU A 1 113 ? -5.217 -1.908 11.545 1.00 95.06 113 LEU A C 1
ATOM 843 O O . LEU A 1 113 ? -4.953 -3.018 11.104 1.00 95.06 113 LEU A O 1
ATOM 847 N N . LYS A 1 114 ? -4.282 -1.130 12.114 1.00 94.00 114 LYS A N 1
ATOM 848 C CA . LYS A 1 114 ? -2.858 -1.517 12.255 1.00 94.00 114 LYS A CA 1
ATOM 849 C C . LYS A 1 114 ? -2.639 -2.915 12.840 1.00 94.00 114 LYS A C 1
ATOM 851 O O . LYS A 1 114 ? -1.639 -3.549 12.537 1.00 94.00 114 LYS A O 1
ATOM 856 N N . LYS A 1 115 ? -3.556 -3.398 13.683 1.00 92.62 115 LYS A N 1
ATOM 857 C CA . LYS A 1 115 ? -3.451 -4.708 14.347 1.00 92.62 115 LYS A CA 1
ATOM 858 C C . LYS A 1 115 ? -3.943 -5.883 13.490 1.00 92.62 115 LYS A C 1
ATOM 860 O O . LYS A 1 115 ? -3.874 -7.021 13.943 1.00 92.62 115 LYS A O 1
ATOM 865 N N . HIS A 1 116 ? -4.477 -5.634 12.294 1.00 96.31 116 HIS A N 1
ATOM 866 C CA . HIS A 1 116 ? -5.020 -6.690 11.440 1.00 96.31 116 HIS A CA 1
ATOM 867 C C . HIS A 1 116 ? -3.906 -7.601 10.889 1.00 96.31 116 HIS A C 1
ATOM 869 O O . HIS A 1 116 ? -2.869 -7.121 10.432 1.00 96.31 116 HIS A O 1
ATOM 875 N N . GLN A 1 117 ? -4.132 -8.921 10.892 1.00 96.00 117 GLN A N 1
ATOM 876 C CA . GLN A 1 117 ? -3.114 -9.925 10.539 1.00 96.00 117 GLN A CA 1
ATOM 877 C C . GLN A 1 117 ? -2.641 -9.837 9.085 1.00 96.00 117 GLN A C 1
ATOM 879 O O . GLN A 1 117 ? -1.452 -10.029 8.833 1.00 96.00 117 GLN A O 1
ATOM 884 N N . LEU A 1 118 ? -3.526 -9.456 8.157 1.00 97.19 118 LEU A N 1
ATOM 885 C CA . LEU A 1 118 ? -3.190 -9.205 6.749 1.00 97.19 118 LEU A CA 1
ATOM 886 C C . LEU A 1 118 ? -1.896 -8.391 6.543 1.00 97.19 118 LEU A C 1
ATOM 888 O O . LEU A 1 118 ? -1.129 -8.695 5.636 1.00 97.19 118 LEU A O 1
ATOM 892 N N . TRP A 1 119 ? -1.599 -7.402 7.392 1.00 96.75 119 TRP A N 1
ATOM 893 C CA . TRP A 1 119 ? -0.401 -6.560 7.245 1.00 96.75 119 TRP A CA 1
ATOM 894 C C . TRP A 1 119 ? 0.909 -7.291 7.550 1.00 96.75 119 TRP A C 1
ATOM 896 O O . TRP A 1 119 ? 1.976 -6.847 7.138 1.00 96.75 119 TRP A O 1
ATOM 906 N N . THR A 1 120 ? 0.851 -8.426 8.242 1.00 95.25 120 THR A N 1
ATOM 907 C CA . THR A 1 120 ? 2.019 -9.290 8.480 1.00 95.25 120 THR A CA 1
ATOM 908 C C . THR A 1 120 ? 2.290 -10.233 7.306 1.00 95.25 120 THR A C 1
ATOM 910 O O . THR A 1 120 ? 3.367 -10.824 7.197 1.00 95.25 120 THR A O 1
ATOM 913 N N . GLN A 1 121 ? 1.332 -10.356 6.384 1.00 96.88 121 GLN A N 1
ATOM 914 C CA . GLN A 1 121 ? 1.420 -11.273 5.264 1.00 96.88 121 GLN A CA 1
ATOM 915 C C . GLN A 1 121 ? 2.313 -10.707 4.159 1.00 96.88 121 GLN A C 1
ATOM 917 O O . GLN A 1 121 ? 1.990 -9.717 3.508 1.00 96.88 121 GLN A O 1
ATOM 922 N N . ARG A 1 122 ? 3.440 -11.374 3.883 1.00 95.75 122 ARG A N 1
ATOM 923 C CA . ARG A 1 122 ? 4.380 -10.934 2.832 1.00 95.75 122 ARG A CA 1
ATOM 924 C C . ARG A 1 122 ? 3.758 -10.930 1.439 1.00 95.75 122 ARG A C 1
ATOM 926 O O . ARG A 1 122 ? 4.013 -10.011 0.669 1.00 95.75 122 ARG A O 1
ATOM 933 N N . TRP A 1 123 ? 2.943 -11.944 1.138 1.00 96.81 123 TRP A N 1
ATOM 934 C CA . TRP A 1 123 ? 2.289 -12.079 -0.165 1.00 96.81 123 TRP A CA 1
ATOM 935 C C . TRP A 1 123 ? 1.419 -10.860 -0.484 1.00 96.81 123 TRP A C 1
ATOM 937 O O . TRP A 1 123 ? 1.417 -10.401 -1.619 1.00 96.81 123 TRP A O 1
ATOM 947 N N . PHE A 1 124 ? 0.762 -10.282 0.528 1.00 98.25 124 PHE A N 1
ATOM 948 C CA . PHE A 1 124 ? -0.081 -9.108 0.344 1.00 98.25 124 PHE A CA 1
ATOM 949 C C . PHE A 1 124 ? 0.730 -7.915 -0.169 1.00 98.25 124 PHE A C 1
ATOM 951 O O . PHE A 1 124 ? 0.322 -7.277 -1.131 1.00 98.25 124 PHE A O 1
ATOM 958 N N . TRP A 1 125 ? 1.890 -7.625 0.428 1.00 98.31 125 TRP A N 1
ATOM 959 C CA . TRP A 1 125 ? 2.718 -6.479 0.030 1.00 98.31 125 TRP A CA 1
ATOM 960 C C . TRP A 1 125 ? 3.337 -6.641 -1.359 1.00 98.31 125 TRP A C 1
ATOM 962 O O . TRP A 1 125 ? 3.437 -5.667 -2.105 1.00 98.31 125 TRP A O 1
ATOM 972 N N . GLU A 1 126 ? 3.732 -7.865 -1.716 1.00 97.88 126 GLU A N 1
ATOM 973 C CA . GLU A 1 126 ? 4.258 -8.183 -3.048 1.00 97.88 126 GLU A CA 1
ATOM 974 C C . GLU A 1 126 ? 3.178 -7.984 -4.116 1.00 97.88 126 GLU A C 1
ATOM 976 O O . GLU A 1 126 ? 3.392 -7.256 -5.088 1.00 97.88 126 GLU A O 1
ATOM 981 N N . ASP A 1 127 ? 1.991 -8.545 -3.892 1.00 97.88 127 ASP A N 1
ATOM 982 C CA . ASP A 1 127 ? 0.876 -8.412 -4.824 1.00 97.88 127 ASP A CA 1
ATOM 983 C C . ASP A 1 127 ? 0.331 -6.978 -4.857 1.00 97.88 127 ASP A C 1
ATOM 985 O O . ASP A 1 127 ? -0.067 -6.495 -5.917 1.00 97.88 127 ASP A O 1
ATOM 989 N N . ALA A 1 128 ? 0.334 -6.254 -3.732 1.00 98.12 128 ALA A N 1
ATOM 990 C CA . ALA A 1 128 ? -0.108 -4.861 -3.669 1.00 98.12 128 ALA A CA 1
ATOM 991 C C . ALA A 1 128 ? 0.810 -3.940 -4.483 1.00 98.12 128 ALA A C 1
ATOM 993 O O . ALA A 1 128 ? 0.319 -3.026 -5.154 1.00 98.12 128 ALA A O 1
ATOM 994 N N . LEU A 1 129 ? 2.121 -4.205 -4.465 1.00 98.06 129 LEU A N 1
ATOM 995 C CA . LEU A 1 129 ? 3.099 -3.520 -5.306 1.00 98.06 129 LEU A CA 1
ATOM 996 C C . LEU A 1 129 ? 2.843 -3.802 -6.790 1.00 98.06 129 LEU A C 1
ATOM 998 O O . LEU A 1 129 ? 2.702 -2.863 -7.570 1.00 98.06 129 LEU A O 1
ATOM 1002 N N . LEU A 1 130 ? 2.710 -5.073 -7.180 1.00 96.88 130 LEU A N 1
ATOM 1003 C CA . LEU A 1 130 ? 2.437 -5.448 -8.574 1.00 96.88 130 LEU A CA 1
ATOM 1004 C C . LEU A 1 130 ? 1.097 -4.895 -9.076 1.00 96.88 130 LEU A C 1
ATOM 1006 O O . LEU A 1 130 ? 1.013 -4.388 -10.196 1.00 96.88 130 LEU A O 1
ATOM 1010 N N . THR A 1 131 ? 0.069 -4.922 -8.227 1.00 97.00 131 THR A N 1
ATOM 1011 C CA . THR A 1 131 ? -1.237 -4.316 -8.511 1.00 97.00 131 THR A CA 1
ATOM 1012 C C . THR A 1 131 ? -1.084 -2.814 -8.741 1.00 97.00 131 THR A C 1
ATOM 1014 O O . THR A 1 131 ? -1.600 -2.297 -9.722 1.00 97.00 131 THR A O 1
ATOM 1017 N N . GLY A 1 132 ? -0.330 -2.105 -7.891 1.00 96.50 132 GLY A N 1
ATOM 1018 C CA . GLY A 1 132 ? -0.081 -0.670 -8.065 1.00 96.50 132 GLY A CA 1
ATOM 1019 C C . GLY A 1 132 ? 0.693 -0.319 -9.334 1.00 96.50 132 GLY A C 1
ATOM 1020 O O . GLY A 1 132 ? 0.375 0.674 -9.982 1.00 96.50 132 GLY A O 1
ATOM 1021 N N . VAL A 1 133 ? 1.670 -1.140 -9.722 1.00 96.38 133 VAL A N 1
ATOM 1022 C CA . VAL A 1 133 ? 2.391 -0.971 -10.992 1.00 96.38 133 VAL A CA 1
ATOM 1023 C C . VAL A 1 133 ? 1.448 -1.182 -12.178 1.00 96.38 133 VAL A C 1
ATOM 1025 O O . VAL A 1 133 ? 1.437 -0.368 -13.095 1.00 96.38 133 VAL A O 1
ATOM 1028 N N . THR A 1 134 ? 0.619 -2.226 -12.136 1.00 95.50 134 THR A N 1
ATOM 1029 C CA . THR A 1 134 ? -0.358 -2.528 -13.195 1.00 95.50 134 THR A CA 1
ATOM 1030 C C . THR A 1 134 ? -1.370 -1.393 -13.355 1.00 95.50 134 THR A C 1
ATOM 1032 O O . THR A 1 134 ? -1.536 -0.875 -14.455 1.00 95.50 134 THR A O 1
ATOM 1035 N N . GLU A 1 135 ? -1.967 -0.931 -12.252 1.00 95.19 135 GLU A N 1
ATOM 1036 C CA . GLU A 1 135 ? -2.909 0.197 -12.240 1.00 95.19 135 GLU A CA 1
ATOM 1037 C C . GLU A 1 135 ? -2.280 1.478 -12.820 1.00 95.19 135 GLU A C 1
ATOM 1039 O O . GLU A 1 135 ? -2.939 2.227 -13.539 1.00 95.19 135 GLU A O 1
ATOM 1044 N N . ALA A 1 136 ? -0.995 1.738 -12.550 1.00 94.44 136 ALA A N 1
ATOM 1045 C CA . ALA A 1 136 ? -0.301 2.902 -13.101 1.00 94.44 136 ALA A CA 1
ATOM 1046 C C . ALA A 1 136 ? -0.167 2.840 -14.634 1.00 94.44 136 ALA A C 1
ATOM 1048 O O . ALA A 1 136 ? -0.329 3.863 -15.301 1.00 94.44 136 ALA A O 1
ATOM 1049 N N . PHE A 1 137 ? 0.074 1.655 -15.198 1.00 92.81 137 PHE A N 1
ATOM 1050 C CA . PHE A 1 137 ? 0.106 1.466 -16.650 1.00 92.81 137 PHE A CA 1
ATOM 1051 C C . PHE A 1 137 ? -1.281 1.519 -17.289 1.00 92.81 137 PHE A C 1
ATOM 1053 O O . PHE A 1 137 ? -1.418 2.047 -18.387 1.00 92.81 137 PHE A O 1
ATOM 1060 N N . GLU A 1 138 ? -2.318 1.041 -16.603 1.00 93.19 138 GLU A N 1
ATOM 1061 C CA . GLU A 1 138 ? -3.701 1.153 -17.086 1.00 93.19 138 GLU A CA 1
ATOM 1062 C C . GLU A 1 138 ? -4.156 2.615 -17.214 1.00 93.19 138 GLU A C 1
ATOM 1064 O O . GLU A 1 138 ? -4.932 2.948 -18.108 1.00 93.19 138 GLU A O 1
ATOM 1069 N N . LEU A 1 139 ? -3.654 3.506 -16.351 1.00 90.62 139 LEU A N 1
ATOM 1070 C CA . LEU A 1 139 ? -3.941 4.944 -16.407 1.00 90.62 139 LEU A CA 1
ATOM 1071 C C . LEU A 1 139 ? -3.187 5.680 -17.520 1.00 90.62 139 LEU A C 1
ATOM 1073 O O . LEU A 1 139 ? -3.568 6.790 -17.886 1.00 90.62 139 LEU A O 1
ATOM 1077 N N . SER A 1 140 ? -2.101 5.102 -18.025 1.00 88.00 140 SER A N 1
ATOM 1078 C CA . SER A 1 140 ? -1.281 5.658 -19.107 1.00 88.00 140 SER A CA 1
ATOM 1079 C C . SER A 1 140 ? -0.994 4.564 -20.137 1.00 88.00 140 SER A C 1
ATOM 1081 O O . SER A 1 140 ? 0.151 4.110 -20.241 1.00 88.00 140 SER A O 1
ATOM 1083 N N . PRO A 1 141 ? -2.033 4.096 -20.855 1.00 85.69 141 PRO A N 1
ATOM 1084 C CA . PRO A 1 141 ? -1.900 2.988 -21.786 1.00 85.69 141 PRO A CA 1
ATOM 1085 C C . PRO A 1 141 ? -0.940 3.351 -22.919 1.00 85.69 141 PRO A C 1
ATOM 1087 O O . PRO A 1 141 ? -0.894 4.491 -23.379 1.00 85.69 141 PRO A O 1
ATOM 1090 N N . GLN A 1 142 ? -0.166 2.365 -23.364 1.00 86.12 142 GLN A N 1
ATOM 1091 C CA . GLN A 1 142 ? 0.707 2.517 -24.521 1.00 86.12 142 GLN A CA 1
ATOM 1092 C C . GLN A 1 142 ? -0.080 2.299 -25.817 1.00 86.12 142 GLN A C 1
ATOM 1094 O O . GLN A 1 142 ? -0.906 1.392 -25.892 1.00 86.12 142 GLN A O 1
ATOM 1099 N N . ASP A 1 143 ? 0.220 3.096 -26.842 1.00 84.94 143 ASP A N 1
ATOM 1100 C CA . ASP A 1 143 ? -0.478 3.045 -28.134 1.00 84.94 143 ASP A CA 1
ATOM 1101 C C . ASP A 1 143 ? -0.182 1.771 -28.948 1.00 84.94 143 ASP A C 1
ATOM 1103 O O . ASP A 1 143 ? -0.999 1.348 -29.766 1.00 84.94 143 ASP A O 1
ATOM 1107 N N . CYS A 1 144 ? 0.973 1.141 -28.725 1.00 87.25 144 CYS A N 1
ATOM 1108 C CA . CYS A 1 144 ? 1.399 -0.094 -29.386 1.00 87.25 144 CYS A CA 1
ATOM 1109 C C . CYS A 1 144 ? 2.047 -1.078 -28.393 1.00 87.25 144 CYS A C 1
ATOM 1111 O O . CYS A 1 144 ? 2.381 -0.689 -27.274 1.00 87.25 144 CYS A O 1
ATOM 1113 N N . PRO A 1 145 ? 2.247 -2.355 -28.753 1.00 87.94 145 PRO A N 1
ATOM 1114 C CA . PRO A 1 145 ? 3.083 -3.279 -27.986 1.00 87.94 145 PRO A CA 1
ATOM 1115 C C . PRO A 1 145 ? 4.524 -2.772 -27.832 1.00 87.94 145 PRO A C 1
ATOM 1117 O O . PRO A 1 145 ? 5.035 -2.044 -28.677 1.00 87.94 145 PRO A O 1
ATOM 1120 N N . TRP A 1 146 ? 5.205 -3.161 -26.750 1.00 87.00 146 TRP A N 1
ATOM 1121 C CA . TRP A 1 146 ? 6.592 -2.737 -26.500 1.00 87.00 146 TRP A CA 1
ATOM 1122 C C . TRP A 1 146 ? 7.585 -3.280 -27.540 1.00 87.00 146 TRP A C 1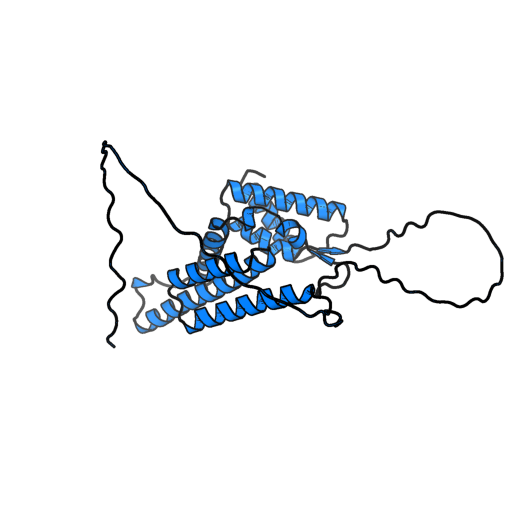
ATOM 1124 O O . TRP A 1 146 ? 8.610 -2.651 -27.781 1.00 87.00 146 TRP A O 1
ATOM 1134 N N . GLU A 1 147 ? 7.257 -4.410 -28.170 1.00 89.25 147 GLU A N 1
ATOM 1135 C CA . GLU A 1 147 ? 8.047 -5.068 -29.221 1.00 89.25 147 GLU A CA 1
ATOM 1136 C C . GLU A 1 147 ? 8.104 -4.247 -30.519 1.00 89.25 147 GLU A C 1
ATOM 1138 O O . GLU A 1 147 ? 9.056 -4.375 -31.284 1.00 89.25 147 GLU A O 1
ATOM 1143 N N . ASP A 1 148 ? 7.114 -3.374 -30.732 1.00 92.44 148 ASP A N 1
ATOM 1144 C CA . ASP A 1 148 ? 6.980 -2.538 -31.929 1.00 92.44 148 ASP A CA 1
ATOM 1145 C C . ASP A 1 148 ? 7.529 -1.113 -31.721 1.00 92.44 148 ASP A C 1
ATOM 1147 O O . ASP A 1 148 ? 7.378 -0.251 -32.590 1.00 92.44 148 ASP A O 1
ATOM 1151 N N . LEU A 1 149 ? 8.126 -0.824 -30.559 1.00 90.25 149 LEU A N 1
ATOM 1152 C CA . LEU A 1 149 ? 8.701 0.489 -30.274 1.00 90.25 149 LEU A CA 1
ATOM 1153 C C . LEU A 1 149 ? 10.004 0.704 -31.050 1.00 90.25 149 LEU A C 1
ATOM 1155 O O . LEU A 1 149 ? 10.866 -0.171 -31.120 1.00 90.25 149 LEU A O 1
ATOM 1159 N N . GLU A 1 150 ? 10.187 1.919 -31.565 1.00 90.69 150 GLU A N 1
ATOM 1160 C CA . GLU A 1 150 ? 11.482 2.351 -32.089 1.00 90.69 150 GLU A CA 1
ATOM 1161 C C . GLU A 1 150 ? 12.530 2.404 -30.967 1.00 90.69 150 GLU A C 1
ATOM 1163 O O . GLU A 1 150 ? 12.208 2.673 -29.809 1.00 90.69 150 GLU A O 1
ATOM 1168 N N . GLU A 1 151 ? 13.806 2.207 -31.308 1.00 86.50 151 GLU A N 1
ATOM 1169 C CA . GLU A 1 151 ? 14.912 2.149 -30.338 1.00 86.50 151 GLU A CA 1
ATOM 1170 C C . GLU A 1 151 ? 14.983 3.394 -29.435 1.00 86.50 151 GLU A C 1
ATOM 1172 O O . GLU A 1 151 ? 15.187 3.281 -28.226 1.00 86.50 151 GLU A O 1
ATOM 1177 N N . ALA A 1 152 ? 14.718 4.579 -29.995 1.00 82.00 152 ALA A N 1
ATOM 1178 C CA . ALA A 1 152 ? 14.651 5.823 -29.231 1.00 82.00 152 ALA A CA 1
ATOM 1179 C C . ALA A 1 152 ? 13.527 5.808 -28.175 1.00 82.00 152 ALA A C 1
ATOM 1181 O O . ALA A 1 152 ? 13.717 6.292 -27.063 1.00 82.00 152 ALA A O 1
ATOM 1182 N N . SER A 1 153 ? 12.373 5.214 -28.493 1.00 89.38 153 SER A N 1
ATOM 1183 C CA . SER A 1 153 ? 11.220 5.106 -27.589 1.00 89.38 153 SER A CA 1
ATOM 1184 C C . SER A 1 153 ? 11.320 3.926 -26.621 1.00 89.38 153 SER A C 1
ATOM 1186 O O . SER A 1 153 ? 10.682 3.942 -25.567 1.00 89.38 153 SER A O 1
ATOM 1188 N N . LEU A 1 154 ? 12.123 2.908 -26.944 1.00 90.69 154 LEU A N 1
ATOM 1189 C CA . LEU A 1 154 ? 12.381 1.776 -26.057 1.00 90.69 154 LEU A CA 1
ATOM 1190 C C . LEU A 1 154 ? 13.093 2.234 -24.779 1.00 90.69 154 LEU A C 1
ATOM 1192 O O . LEU A 1 154 ? 12.727 1.807 -23.684 1.00 90.69 154 LEU A O 1
ATOM 1196 N N . HIS A 1 155 ? 14.064 3.141 -24.903 1.00 89.44 155 HIS A N 1
ATOM 1197 C CA . HIS A 1 155 ? 14.748 3.718 -23.747 1.00 89.44 155 HIS A CA 1
ATOM 1198 C C . HIS A 1 155 ? 13.767 4.428 -22.801 1.00 89.44 155 HIS A C 1
ATOM 1200 O O . HIS A 1 155 ? 13.737 4.137 -21.603 1.00 89.44 155 HIS A O 1
ATOM 1206 N N . ASP A 1 156 ? 12.903 5.286 -23.347 1.00 89.69 156 ASP A N 1
ATOM 1207 C CA . ASP A 1 156 ? 11.879 6.001 -22.578 1.00 89.69 156 ASP A CA 1
ATOM 1208 C C . ASP A 1 156 ? 10.869 5.042 -21.933 1.00 89.69 156 ASP A C 1
ATOM 1210 O O . ASP A 1 156 ? 10.457 5.238 -20.785 1.00 89.69 156 ASP A O 1
ATOM 1214 N N . HIS A 1 157 ? 10.493 3.969 -22.638 1.00 90.44 157 HIS A N 1
ATOM 1215 C CA . HIS A 1 157 ? 9.639 2.916 -22.095 1.00 90.44 157 HIS A CA 1
ATOM 1216 C C . HIS A 1 157 ? 10.279 2.256 -20.871 1.00 90.44 157 HIS A C 1
ATOM 1218 O O . HIS A 1 157 ? 9.635 2.148 -19.825 1.00 90.44 157 HIS A O 1
ATOM 1224 N N . VAL A 1 158 ? 11.542 1.833 -20.980 1.00 90.81 158 VAL A N 1
ATOM 1225 C CA . VAL A 1 158 ? 12.277 1.193 -19.881 1.00 90.81 158 VAL A CA 1
ATOM 1226 C C . VAL A 1 158 ? 12.395 2.149 -18.695 1.00 90.81 158 VAL A C 1
ATOM 1228 O O . VAL A 1 158 ? 12.051 1.776 -17.572 1.00 90.81 158 VAL A O 1
ATOM 1231 N N . LEU A 1 159 ? 12.786 3.405 -18.930 1.00 91.06 159 LEU A N 1
ATOM 1232 C CA . LEU A 1 159 ? 12.847 4.421 -17.877 1.00 91.06 159 LEU A CA 1
ATOM 1233 C C . LEU A 1 159 ? 11.497 4.589 -17.175 1.00 91.06 159 LEU A C 1
ATOM 1235 O O . LEU A 1 159 ? 11.437 4.597 -15.944 1.00 91.06 159 LEU A O 1
ATOM 1239 N N . ARG A 1 160 ? 10.399 4.660 -17.933 1.00 92.38 160 ARG A N 1
ATOM 1240 C CA . ARG A 1 160 ? 9.047 4.752 -17.372 1.00 92.38 160 ARG A CA 1
ATOM 1241 C C . ARG A 1 160 ? 8.710 3.549 -16.494 1.00 92.38 160 ARG A C 1
ATOM 1243 O O . ARG A 1 160 ? 8.126 3.740 -15.427 1.00 92.38 160 ARG A O 1
ATOM 1250 N N . VAL A 1 161 ? 9.084 2.333 -16.898 1.00 93.25 161 VAL A N 1
ATOM 1251 C CA . VAL A 1 161 ? 8.891 1.127 -16.076 1.00 93.25 161 VAL A CA 1
ATOM 1252 C C . VAL A 1 161 ? 9.650 1.244 -14.759 1.00 93.25 161 VAL A C 1
ATOM 1254 O O . VAL A 1 161 ? 9.038 1.120 -13.697 1.00 93.25 161 VAL A O 1
ATOM 1257 N N . HIS A 1 162 ? 10.942 1.569 -14.806 1.00 94.56 162 HIS A N 1
ATOM 1258 C CA . HIS A 1 162 ? 11.762 1.718 -13.601 1.00 94.56 162 HIS A CA 1
ATOM 1259 C C . HIS A 1 162 ? 11.237 2.814 -12.667 1.00 94.56 162 HIS A C 1
ATOM 1261 O O . HIS A 1 162 ? 11.148 2.600 -11.458 1.00 94.56 162 HIS A O 1
ATOM 1267 N N . MET A 1 163 ? 10.836 3.969 -13.206 1.00 95.06 163 MET A N 1
ATOM 1268 C CA . MET A 1 163 ? 10.265 5.061 -12.408 1.00 95.06 163 MET A CA 1
ATOM 1269 C C . MET A 1 163 ? 8.927 4.678 -11.777 1.00 95.06 163 MET A C 1
ATOM 1271 O O . MET A 1 163 ? 8.669 5.016 -10.621 1.00 95.06 163 MET A O 1
ATOM 1275 N N . THR A 1 164 ? 8.092 3.933 -12.502 1.00 96.44 164 THR A N 1
ATOM 1276 C CA . THR A 1 164 ? 6.804 3.456 -11.987 1.00 96.44 164 THR A CA 1
ATOM 1277 C C . THR A 1 164 ? 7.011 2.477 -10.837 1.00 96.44 164 THR A C 1
ATOM 1279 O O . THR A 1 164 ? 6.404 2.639 -9.778 1.00 96.44 164 THR A O 1
ATOM 1282 N N . VAL A 1 165 ? 7.906 1.498 -11.000 1.00 97.38 165 VAL A N 1
ATOM 1283 C CA . VAL A 1 165 ? 8.228 0.538 -9.934 1.00 97.38 165 VAL A CA 1
ATOM 1284 C C . VAL A 1 165 ? 8.817 1.251 -8.720 1.00 97.38 165 VAL A C 1
ATOM 1286 O O . VAL A 1 165 ? 8.377 0.990 -7.603 1.00 97.38 165 VAL A O 1
ATOM 1289 N N . TYR A 1 166 ? 9.750 2.184 -8.925 1.00 97.50 166 TYR A N 1
ATOM 1290 C CA . TYR A 1 166 ? 10.333 2.991 -7.853 1.00 97.50 166 TYR A CA 1
ATOM 1291 C C . TYR A 1 166 ? 9.260 3.748 -7.056 1.00 97.50 166 TYR A C 1
ATOM 1293 O O . TYR A 1 166 ? 9.210 3.644 -5.829 1.00 97.50 166 TYR A O 1
ATOM 1301 N N . ALA A 1 167 ? 8.359 4.458 -7.742 1.00 97.31 167 ALA A N 1
ATOM 1302 C CA . ALA A 1 167 ? 7.306 5.238 -7.097 1.00 97.31 167 ALA A CA 1
ATOM 1303 C C . ALA A 1 167 ? 6.328 4.352 -6.307 1.00 97.31 167 ALA A C 1
ATOM 1305 O O . ALA A 1 167 ? 5.984 4.666 -5.164 1.00 97.31 167 ALA A O 1
ATOM 1306 N N . GLN A 1 168 ? 5.906 3.224 -6.888 1.00 97.62 168 GLN A N 1
ATOM 1307 C CA . GLN A 1 168 ? 5.004 2.283 -6.218 1.00 97.62 168 GLN A CA 1
ATOM 1308 C C . GLN A 1 168 ? 5.680 1.599 -5.028 1.00 97.62 168 GLN A C 1
ATOM 1310 O O . GLN A 1 168 ? 5.063 1.456 -3.972 1.00 97.62 168 GLN A O 1
ATOM 1315 N N . LEU A 1 169 ? 6.955 1.223 -5.157 1.00 97.94 169 LEU A N 1
ATOM 1316 C CA . LEU A 1 169 ? 7.724 0.641 -4.062 1.00 97.94 169 LEU A CA 1
ATOM 1317 C C . LEU A 1 169 ? 7.836 1.636 -2.907 1.00 97.94 169 LEU A C 1
ATOM 1319 O O . LEU A 1 169 ? 7.502 1.279 -1.782 1.00 97.94 169 LEU A O 1
ATOM 1323 N N . HIS A 1 170 ? 8.194 2.892 -3.180 1.00 97.62 170 HIS A N 1
ATOM 1324 C CA . HIS A 1 170 ? 8.238 3.939 -2.160 1.00 97.62 170 HIS A CA 1
ATOM 1325 C C . HIS A 1 170 ? 6.895 4.084 -1.423 1.00 97.62 170 HIS A C 1
ATOM 1327 O O . HIS A 1 170 ? 6.862 4.082 -0.192 1.00 97.62 170 HIS A O 1
ATOM 1333 N N . ALA A 1 171 ? 5.774 4.123 -2.152 1.00 97.06 171 ALA A N 1
ATOM 1334 C CA . ALA A 1 171 ? 4.439 4.186 -1.555 1.00 97.06 171 ALA A CA 1
ATOM 1335 C C . ALA A 1 171 ? 4.124 2.965 -0.670 1.00 97.06 171 ALA A C 1
ATOM 1337 O O . ALA A 1 171 ? 3.569 3.112 0.420 1.00 97.06 171 ALA A O 1
ATOM 1338 N N . ILE A 1 172 ? 4.509 1.758 -1.097 1.00 97.69 172 ILE A N 1
ATOM 1339 C CA . ILE A 1 172 ? 4.345 0.539 -0.297 1.00 97.69 172 ILE A CA 1
ATOM 1340 C C . ILE A 1 172 ? 5.177 0.598 0.985 1.00 97.69 172 ILE A C 1
ATOM 1342 O O . ILE A 1 172 ? 4.649 0.252 2.035 1.00 97.69 172 ILE A O 1
ATOM 1346 N N . LEU A 1 173 ? 6.419 1.093 0.954 1.00 97.12 173 LEU A N 1
ATOM 1347 C CA . LEU A 1 173 ? 7.240 1.235 2.167 1.00 97.12 173 LEU A CA 1
ATOM 1348 C C . LEU A 1 173 ? 6.601 2.196 3.177 1.00 97.12 173 LEU A C 1
ATOM 1350 O O . LEU A 1 173 ? 6.582 1.903 4.375 1.00 97.12 173 LEU A O 1
ATOM 1354 N N . MET A 1 174 ? 6.042 3.313 2.694 1.00 95.38 174 MET A N 1
ATOM 1355 C CA . MET A 1 174 ? 5.299 4.254 3.538 1.00 95.38 174 MET A CA 1
ATOM 1356 C C . MET A 1 174 ? 4.101 3.569 4.197 1.00 95.38 174 MET A C 1
ATOM 1358 O O . MET A 1 174 ? 3.939 3.654 5.414 1.00 95.38 174 MET A O 1
ATOM 1362 N N . ASN A 1 175 ? 3.317 2.820 3.417 1.00 96.00 175 ASN A N 1
ATOM 1363 C CA . ASN A 1 175 ? 2.164 2.077 3.920 1.00 96.00 175 ASN A CA 1
ATOM 1364 C C . ASN A 1 175 ? 2.575 0.980 4.916 1.00 96.00 175 ASN A C 1
ATOM 1366 O O . ASN A 1 175 ? 1.995 0.885 5.993 1.00 96.00 175 ASN A O 1
ATOM 1370 N N . MET A 1 176 ? 3.605 0.185 4.615 1.00 96.69 176 MET A N 1
ATOM 1371 C CA . MET A 1 176 ? 4.131 -0.849 5.515 1.00 96.69 176 MET A CA 1
ATOM 1372 C C . MET A 1 176 ? 4.496 -0.252 6.873 1.00 96.69 176 MET A C 1
ATOM 1374 O O . MET A 1 176 ? 4.052 -0.738 7.915 1.00 96.69 176 MET A O 1
ATOM 1378 N N . ALA A 1 177 ? 5.231 0.860 6.871 1.00 94.19 177 ALA A N 1
ATOM 1379 C CA . ALA A 1 177 ? 5.539 1.569 8.097 1.00 94.19 177 ALA A CA 1
ATOM 1380 C C . ALA A 1 177 ? 4.255 2.063 8.778 1.00 94.19 177 ALA A C 1
ATOM 1382 O O . ALA A 1 177 ? 4.031 1.770 9.956 1.00 94.19 177 ALA A O 1
ATOM 1383 N N . GLN A 1 178 ? 3.386 2.770 8.056 1.00 92.44 178 GLN A N 1
ATOM 1384 C CA . GLN A 1 178 ? 2.135 3.319 8.573 1.00 92.44 178 GLN A CA 1
ATOM 1385 C C . GLN A 1 178 ? 1.272 2.239 9.252 1.00 92.44 178 GLN A C 1
ATOM 1387 O O . GLN A 1 178 ? 0.732 2.501 10.327 1.00 92.44 178 GLN A O 1
ATOM 1392 N N . PHE A 1 179 ? 1.236 1.013 8.725 1.00 94.50 179 PHE A N 1
ATOM 1393 C CA . PHE A 1 179 ? 0.514 -0.136 9.289 1.00 94.50 179 PHE A CA 1
ATOM 1394 C C . PHE A 1 179 ? 1.304 -0.972 10.305 1.00 94.50 179 PHE A C 1
ATOM 1396 O O . PHE A 1 179 ? 0.822 -1.998 10.769 1.00 94.50 179 PHE A O 1
ATOM 1403 N N . GLY A 1 180 ? 2.469 -0.489 10.738 1.00 92.44 180 GLY A N 1
ATOM 1404 C CA . GLY A 1 180 ? 3.203 -1.044 11.875 1.00 92.44 180 GLY A CA 1
ATOM 1405 C C . GLY A 1 180 ? 4.139 -2.201 11.535 1.00 92.44 180 GLY A C 1
ATOM 1406 O O . GLY A 1 180 ? 4.641 -2.844 12.453 1.00 92.44 180 GLY A O 1
ATOM 1407 N N . VAL A 1 181 ? 4.417 -2.450 10.253 1.00 95.44 181 VAL A N 1
ATOM 1408 C CA . VAL A 1 181 ? 5.443 -3.418 9.855 1.00 95.44 181 VAL A CA 1
ATOM 1409 C C . VAL A 1 181 ? 6.808 -2.927 10.340 1.00 95.44 181 VAL A C 1
ATOM 1411 O O . VAL A 1 181 ? 7.128 -1.737 10.256 1.00 95.44 181 VAL A O 1
ATOM 1414 N N . SER A 1 182 ? 7.616 -3.836 10.888 1.00 95.19 182 SER A N 1
ATOM 1415 C CA . SER A 1 182 ? 8.892 -3.472 11.504 1.00 95.19 182 SER A CA 1
ATOM 1416 C C . SER A 1 182 ? 9.901 -2.941 10.477 1.00 95.19 182 SER A C 1
ATOM 1418 O O . SER A 1 182 ? 9.843 -3.267 9.286 1.00 95.19 182 SER A O 1
ATOM 1420 N N . PHE A 1 183 ? 10.885 -2.160 10.938 1.00 96.06 183 PHE A N 1
ATOM 1421 C CA . PHE A 1 183 ? 11.978 -1.681 10.081 1.00 96.06 183 PHE A CA 1
ATOM 1422 C C . PHE A 1 183 ? 12.735 -2.844 9.426 1.00 96.06 183 PHE A C 1
ATOM 1424 O O . PHE A 1 183 ? 13.047 -2.792 8.239 1.00 96.06 183 PHE A O 1
ATOM 1431 N N . ALA A 1 184 ? 12.994 -3.917 10.180 1.00 96.50 184 ALA A N 1
ATOM 1432 C CA . ALA A 1 184 ? 13.723 -5.084 9.690 1.00 96.50 184 ALA A CA 1
ATOM 1433 C C . ALA A 1 184 ? 12.963 -5.820 8.574 1.00 96.50 184 ALA A C 1
ATOM 1435 O O . ALA A 1 184 ? 13.559 -6.245 7.583 1.00 96.50 184 ALA A O 1
ATOM 1436 N N . GLU A 1 185 ? 11.646 -5.969 8.710 1.00 96.81 185 GLU A N 1
ATOM 1437 C CA . GLU A 1 185 ? 10.812 -6.592 7.680 1.00 96.81 185 GLU A CA 1
ATOM 1438 C C . GLU A 1 185 ? 10.663 -5.702 6.452 1.00 96.81 185 GLU A C 1
ATOM 1440 O O . GLU A 1 185 ? 10.824 -6.189 5.333 1.00 96.81 185 GLU A O 1
ATOM 1445 N N . THR A 1 186 ? 10.447 -4.403 6.657 1.00 97.56 186 THR A N 1
ATOM 1446 C CA . THR A 1 186 ? 10.332 -3.423 5.571 1.00 97.56 186 THR A CA 1
ATOM 1447 C C . THR A 1 186 ? 11.646 -3.303 4.789 1.00 97.56 186 THR A C 1
ATOM 1449 O O . THR A 1 186 ? 11.635 -3.297 3.562 1.00 97.56 186 THR A O 1
ATOM 1452 N N . SER A 1 187 ? 12.796 -3.330 5.471 1.00 97.56 187 SER A N 1
ATOM 1453 C CA . SER A 1 187 ? 14.125 -3.331 4.836 1.00 97.56 187 SER A CA 1
ATOM 1454 C C . SER A 1 187 ? 14.383 -4.601 4.028 1.00 97.56 187 SER A C 1
ATOM 1456 O O . SER A 1 187 ? 14.924 -4.545 2.926 1.00 97.56 187 SER A O 1
ATOM 1458 N N . ARG A 1 188 ? 13.969 -5.766 4.545 1.00 97.69 188 ARG A N 1
ATOM 1459 C CA . ARG A 1 188 ? 14.083 -7.037 3.815 1.00 97.69 188 ARG A CA 1
ATOM 1460 C C . ARG A 1 188 ? 13.204 -7.043 2.564 1.00 97.69 188 ARG A C 1
ATOM 1462 O O . ARG A 1 188 ? 13.629 -7.543 1.525 1.00 97.69 188 ARG A O 1
ATOM 1469 N N . PHE A 1 189 ? 11.992 -6.500 2.670 1.00 98.06 189 PHE A N 1
ATOM 1470 C CA . PHE A 1 189 ? 11.095 -6.326 1.533 1.00 98.06 189 PHE A CA 1
ATOM 1471 C C . PHE A 1 189 ? 11.711 -5.397 0.479 1.00 98.06 189 PHE A C 1
ATOM 1473 O O . PHE A 1 189 ? 11.783 -5.781 -0.687 1.00 98.06 189 PHE A O 1
ATOM 1480 N N . LEU A 1 190 ? 12.239 -4.240 0.898 1.00 97.94 190 LEU A N 1
ATOM 1481 C CA . LEU A 1 190 ? 12.936 -3.292 0.027 1.00 97.94 190 LEU A CA 1
ATOM 1482 C C . LEU A 1 190 ? 14.078 -3.966 -0.744 1.00 97.94 190 LEU A C 1
ATOM 1484 O O . LEU A 1 190 ? 14.067 -3.963 -1.972 1.00 97.94 190 LEU A O 1
ATOM 1488 N N . ALA A 1 191 ? 15.009 -4.618 -0.042 1.00 97.12 191 ALA A N 1
ATOM 1489 C CA . ALA A 1 191 ? 16.149 -5.284 -0.670 1.00 97.12 191 ALA A CA 1
ATOM 1490 C C . ALA A 1 191 ? 15.710 -6.338 -1.704 1.00 97.12 191 ALA A C 1
ATOM 1492 O O . ALA A 1 191 ? 16.239 -6.388 -2.815 1.00 97.12 191 ALA A O 1
ATOM 1493 N N . LYS A 1 192 ? 14.693 -7.146 -1.368 1.00 97.38 192 LYS A N 1
ATOM 1494 C CA . LYS A 1 192 ? 14.127 -8.147 -2.284 1.00 97.38 192 LYS A CA 1
ATOM 1495 C C . LYS A 1 192 ? 13.533 -7.495 -3.536 1.00 97.38 192 LYS A C 1
ATOM 1497 O O . LYS A 1 192 ? 13.777 -7.983 -4.639 1.00 97.38 192 LYS A O 1
ATOM 1502 N N . MET A 1 193 ? 12.735 -6.438 -3.383 1.00 97.38 193 MET A N 1
ATOM 1503 C CA . MET A 1 193 ? 12.049 -5.810 -4.515 1.00 97.38 193 MET A CA 1
ATOM 1504 C C . MET A 1 193 ? 13.005 -5.012 -5.401 1.00 97.38 193 MET A C 1
ATOM 1506 O O . MET A 1 193 ? 12.890 -5.120 -6.621 1.00 97.38 193 MET A O 1
ATOM 1510 N N . CYS A 1 194 ? 13.996 -4.321 -4.831 1.00 96.50 194 CYS A N 1
ATOM 1511 C CA . CYS A 1 194 ? 15.063 -3.662 -5.589 1.00 96.50 194 CYS A CA 1
ATOM 1512 C C . CYS A 1 194 ? 15.839 -4.653 -6.461 1.00 96.50 194 CYS A C 1
ATOM 1514 O O . CYS A 1 194 ? 15.978 -4.429 -7.660 1.00 96.50 194 CYS A O 1
ATOM 1516 N N . ALA A 1 195 ? 16.267 -5.786 -5.890 1.00 95.56 195 ALA A N 1
ATOM 1517 C CA . ALA A 1 195 ? 16.983 -6.816 -6.640 1.00 95.56 195 ALA A CA 1
ATOM 1518 C C . ALA A 1 195 ? 16.127 -7.408 -7.773 1.00 95.56 195 ALA A C 1
ATOM 1520 O O . ALA A 1 195 ? 16.605 -7.589 -8.888 1.00 95.56 195 ALA A O 1
ATOM 1521 N N . ARG A 1 196 ? 14.839 -7.674 -7.514 1.00 95.75 196 ARG A N 1
ATOM 1522 C CA . ARG A 1 196 ? 13.915 -8.228 -8.521 1.00 95.75 196 ARG A CA 1
ATOM 1523 C C . ARG A 1 196 ? 13.605 -7.267 -9.666 1.00 95.75 196 ARG A C 1
ATOM 1525 O O . ARG A 1 196 ? 13.355 -7.728 -10.773 1.00 95.75 196 ARG A O 1
ATOM 1532 N N . SER A 1 197 ? 13.559 -5.969 -9.387 1.00 93.56 197 SER A N 1
ATOM 1533 C CA . SER A 1 197 ? 13.221 -4.936 -10.375 1.00 93.56 197 SER A CA 1
ATOM 1534 C C . SER A 1 197 ? 14.440 -4.255 -10.992 1.00 93.56 197 SER A C 1
ATOM 1536 O O . SER A 1 197 ? 14.269 -3.377 -11.830 1.00 93.56 197 SER A O 1
ATOM 1538 N N . GLN A 1 198 ? 15.651 -4.678 -10.610 1.00 95.25 198 GLN A N 1
ATOM 1539 C CA . GLN A 1 198 ? 16.918 -4.163 -11.136 1.00 95.25 198 GLN A CA 1
ATOM 1540 C C . GLN A 1 198 ? 17.005 -2.629 -11.051 1.00 95.25 198 GLN A C 1
ATOM 1542 O O . GLN A 1 198 ? 17.463 -1.968 -11.980 1.00 95.25 198 GLN A O 1
ATOM 1547 N N . LEU A 1 199 ? 16.524 -2.044 -9.946 1.00 93.75 199 LEU A N 1
ATOM 1548 C CA . LEU A 1 199 ? 16.624 -0.596 -9.738 1.00 93.75 199 LEU A CA 1
ATOM 1549 C C . LEU A 1 199 ? 18.090 -0.158 -9.703 1.00 93.75 199 LEU A C 1
ATOM 1551 O O . LEU A 1 199 ? 18.956 -0.909 -9.247 1.00 93.75 199 LEU A O 1
ATOM 1555 N N . SER A 1 200 ? 18.356 1.065 -10.163 1.00 94.31 200 SER A N 1
ATOM 1556 C CA . SER A 1 200 ? 19.714 1.608 -10.147 1.00 94.31 200 SER A CA 1
ATOM 1557 C C . SER A 1 200 ? 20.218 1.796 -8.715 1.00 94.31 200 SER A C 1
ATOM 1559 O O . SER A 1 200 ? 19.430 1.975 -7.784 1.00 94.31 200 SER A O 1
ATOM 1561 N N . GLU A 1 201 ? 21.537 1.799 -8.532 1.00 94.50 201 GLU A N 1
ATOM 1562 C CA . GLU A 1 201 ? 22.156 2.002 -7.217 1.00 94.50 201 GLU A CA 1
ATOM 1563 C C . GLU A 1 201 ? 21.661 3.294 -6.546 1.00 94.50 201 GLU A C 1
ATOM 1565 O O . GLU A 1 201 ? 21.242 3.264 -5.390 1.00 94.50 201 GLU A O 1
ATOM 1570 N N . ASP A 1 202 ? 21.573 4.392 -7.303 1.00 95.62 202 ASP A N 1
ATOM 1571 C CA . ASP A 1 202 ? 21.048 5.674 -6.819 1.00 95.62 202 ASP A CA 1
ATOM 1572 C C . ASP A 1 202 ? 19.603 5.566 -6.305 1.00 95.62 202 ASP A C 1
ATOM 1574 O O . ASP A 1 202 ? 19.257 6.115 -5.255 1.00 95.62 202 ASP A O 1
ATOM 1578 N N . GLN A 1 203 ? 18.743 4.830 -7.018 1.00 95.62 203 GLN A N 1
ATOM 1579 C CA . GLN A 1 203 ? 17.363 4.593 -6.595 1.00 95.62 203 GLN A CA 1
ATOM 1580 C C . GLN A 1 203 ? 17.309 3.759 -5.315 1.00 95.62 203 GLN A C 1
ATOM 1582 O O . GLN A 1 203 ? 16.525 4.060 -4.413 1.00 95.62 203 GLN A O 1
ATOM 1587 N N . VAL A 1 204 ? 18.140 2.720 -5.225 1.00 96.44 204 VAL A N 1
ATOM 1588 C CA . VAL A 1 204 ? 18.223 1.850 -4.048 1.00 96.44 204 VAL A CA 1
ATOM 1589 C C . VAL A 1 204 ? 18.670 2.647 -2.824 1.00 96.44 204 VAL A C 1
ATOM 1591 O O . VAL A 1 204 ? 18.005 2.581 -1.788 1.00 96.44 204 VAL A O 1
ATOM 1594 N N . LEU A 1 205 ? 19.734 3.445 -2.947 1.00 96.69 205 LEU A N 1
ATOM 1595 C CA . LEU A 1 205 ? 20.229 4.317 -1.878 1.00 96.69 205 LEU A CA 1
ATOM 1596 C C . LEU A 1 205 ? 19.155 5.313 -1.430 1.00 96.69 205 LEU A C 1
ATOM 1598 O O . LEU A 1 205 ? 18.843 5.392 -0.242 1.00 96.69 205 LEU A O 1
ATOM 1602 N N . SER A 1 206 ? 18.503 5.983 -2.384 1.00 97.12 206 SER A N 1
ATOM 1603 C CA . SER A 1 206 ? 17.410 6.918 -2.106 1.00 97.12 206 SER A CA 1
ATOM 1604 C C . SER A 1 206 ? 16.260 6.271 -1.317 1.00 97.12 206 SER A C 1
ATOM 1606 O O . SER A 1 206 ? 15.749 6.869 -0.367 1.00 97.12 206 SER A O 1
ATOM 1608 N N . LEU A 1 207 ? 15.862 5.040 -1.661 1.00 96.88 207 LEU A N 1
ATOM 1609 C CA . LEU A 1 207 ? 14.810 4.314 -0.938 1.00 96.88 207 LEU A CA 1
ATOM 1610 C C . LEU A 1 207 ? 15.245 3.907 0.475 1.00 96.88 207 LEU A C 1
ATOM 1612 O O . LEU A 1 207 ? 14.434 3.962 1.402 1.00 96.88 207 LEU A O 1
ATOM 1616 N N . HIS A 1 208 ? 16.506 3.513 0.661 1.00 96.88 208 HIS A N 1
ATOM 1617 C CA . HIS A 1 208 ? 17.049 3.187 1.982 1.00 96.88 208 HIS A CA 1
ATOM 1618 C C . HIS A 1 208 ? 17.117 4.411 2.901 1.00 96.88 208 HIS A C 1
ATOM 1620 O O . HIS A 1 208 ? 16.759 4.310 4.081 1.00 96.88 208 HIS A O 1
ATOM 1626 N N . ASP A 1 209 ? 17.502 5.569 2.368 1.00 96.56 209 ASP A N 1
ATOM 1627 C CA . ASP A 1 209 ? 17.512 6.832 3.108 1.00 96.56 209 ASP A CA 1
ATOM 1628 C C . ASP A 1 209 ? 16.094 7.253 3.503 1.00 96.56 209 ASP A C 1
ATOM 1630 O O . ASP A 1 209 ? 15.836 7.578 4.667 1.00 96.56 209 ASP A O 1
ATOM 1634 N N . ALA A 1 210 ? 15.144 7.167 2.565 1.00 95.19 210 ALA A N 1
ATOM 1635 C CA . ALA A 1 210 ? 13.735 7.444 2.830 1.00 95.19 210 ALA A CA 1
ATOM 1636 C C . ALA A 1 210 ? 13.173 6.525 3.926 1.00 95.19 210 ALA A C 1
ATOM 1638 O O . ALA A 1 210 ? 12.505 6.989 4.853 1.00 95.19 210 ALA A O 1
ATOM 1639 N N . LEU A 1 211 ? 13.492 5.229 3.866 1.00 96.19 211 LEU A N 1
ATOM 1640 C CA . LEU A 1 211 ? 13.080 4.250 4.868 1.00 96.19 211 LEU A CA 1
ATOM 1641 C C . LEU A 1 211 ? 13.681 4.558 6.248 1.00 96.19 211 LEU A C 1
ATOM 1643 O O . LEU A 1 211 ? 12.977 4.534 7.257 1.00 96.19 211 LEU A O 1
ATOM 1647 N N . THR A 1 212 ? 14.972 4.877 6.302 1.00 95.75 212 THR A N 1
ATOM 1648 C CA . THR A 1 212 ? 15.665 5.214 7.554 1.00 95.75 212 THR A CA 1
ATOM 1649 C C . THR A 1 212 ? 15.081 6.476 8.183 1.00 95.75 212 THR A C 1
ATOM 1651 O O . THR A 1 212 ? 14.790 6.494 9.383 1.00 95.75 212 THR A O 1
ATOM 1654 N N . SER A 1 213 ? 14.836 7.509 7.374 1.00 94.50 213 SER A N 1
ATOM 1655 C CA . SER A 1 213 ? 14.190 8.753 7.799 1.00 94.50 213 SER A CA 1
ATOM 1656 C C . SER A 1 213 ? 12.789 8.501 8.368 1.00 94.50 213 SER A C 1
ATOM 1658 O O . SER A 1 213 ? 12.475 8.934 9.480 1.00 94.50 213 SER A O 1
ATOM 1660 N N . LEU A 1 214 ? 11.976 7.707 7.663 1.00 93.81 214 LEU A N 1
ATOM 1661 C CA . LEU A 1 214 ? 10.609 7.369 8.056 1.00 93.81 214 LEU A CA 1
ATOM 1662 C C . LEU A 1 214 ? 10.530 6.693 9.431 1.00 93.81 214 LEU A C 1
ATOM 1664 O O . LEU A 1 214 ? 9.675 7.036 10.249 1.00 93.81 214 LEU A O 1
ATOM 1668 N N . PHE A 1 215 ? 11.405 5.725 9.702 1.00 93.00 215 PHE A N 1
ATOM 1669 C CA . PHE A 1 215 ? 11.408 5.017 10.985 1.00 93.00 215 PHE A CA 1
ATOM 1670 C C . PHE A 1 215 ? 12.079 5.824 12.101 1.00 93.00 215 PHE A C 1
ATOM 1672 O O . PHE A 1 215 ? 11.646 5.737 13.251 1.00 93.00 215 PHE A O 1
ATOM 1679 N N . SER A 1 216 ? 13.056 6.673 11.771 1.00 92.25 216 SER A N 1
ATOM 1680 C CA . SER A 1 216 ? 13.676 7.591 12.735 1.00 92.25 216 SER A CA 1
ATOM 1681 C C . SER A 1 216 ? 12.681 8.637 13.239 1.00 92.25 216 SER A C 1
ATOM 1683 O O . SER A 1 216 ? 12.558 8.828 14.446 1.00 92.25 216 SER A O 1
ATOM 1685 N N . ALA A 1 217 ? 11.901 9.246 12.339 1.00 86.19 217 ALA A N 1
ATOM 1686 C CA . ALA A 1 217 ? 10.865 10.222 12.692 1.00 86.19 217 ALA A CA 1
ATOM 1687 C C . ALA A 1 217 ? 9.775 9.640 13.614 1.00 86.19 217 ALA A C 1
ATOM 1689 O O . ALA A 1 217 ? 9.158 10.354 14.403 1.00 86.19 217 ALA A O 1
ATOM 1690 N N . ARG A 1 218 ? 9.543 8.325 13.539 1.00 76.81 218 ARG A N 1
ATOM 1691 C CA . ARG A 1 218 ? 8.571 7.625 14.390 1.00 76.81 218 ARG A CA 1
ATOM 1692 C C . ARG A 1 218 ? 9.160 7.220 15.738 1.00 76.81 218 ARG A C 1
ATOM 1694 O O . ARG A 1 218 ? 8.453 7.290 16.737 1.00 76.81 218 ARG A O 1
ATOM 1701 N N . GLY A 1 219 ? 10.440 6.847 15.784 1.00 63.03 219 GLY A N 1
ATOM 1702 C CA . GLY A 1 219 ? 11.141 6.520 17.030 1.00 63.03 219 GLY A CA 1
ATOM 1703 C C . GLY A 1 219 ? 11.360 7.728 17.950 1.00 63.03 219 GLY A C 1
ATOM 1704 O O . GLY A 1 219 ? 11.353 7.584 19.169 1.00 63.03 219 GLY A O 1
ATOM 1705 N N . THR A 1 220 ? 11.492 8.935 17.395 1.00 50.06 220 THR A N 1
ATOM 1706 C CA . THR A 1 220 ? 11.674 10.170 18.181 1.00 50.06 220 THR A CA 1
ATOM 1707 C C . THR A 1 220 ? 10.386 10.714 18.799 1.00 50.06 220 THR A C 1
ATOM 1709 O O . THR A 1 220 ? 10.458 11.577 19.669 1.00 50.06 220 THR A O 1
ATOM 1712 N N . SER A 1 221 ? 9.216 10.182 18.428 1.00 43.69 221 SER A N 1
ATOM 1713 C CA . SER A 1 221 ? 7.929 10.562 19.034 1.00 43.69 221 SER A CA 1
ATOM 1714 C C . SER A 1 221 ? 7.679 9.919 20.411 1.00 43.69 221 SER A C 1
ATOM 1716 O O . SER A 1 221 ? 6.642 10.176 21.008 1.00 43.69 221 SER A O 1
ATOM 1718 N N . GLY A 1 222 ? 8.609 9.098 20.925 1.00 38.94 222 GLY A N 1
ATOM 1719 C CA . GLY A 1 222 ? 8.462 8.372 22.197 1.00 38.94 222 GLY A CA 1
ATOM 1720 C C . GLY A 1 222 ? 9.685 8.392 23.119 1.00 38.94 222 GLY A C 1
ATOM 1721 O O . GLY A 1 222 ? 9.735 7.618 24.069 1.00 38.94 222 GLY A O 1
ATOM 1722 N N . LEU A 1 223 ? 10.686 9.244 22.870 1.00 37.69 223 LEU A N 1
ATOM 1723 C CA . LEU A 1 223 ? 11.865 9.337 23.738 1.00 37.69 223 LEU A CA 1
ATOM 1724 C C . LEU A 1 223 ? 11.845 10.630 24.547 1.00 37.69 223 LEU A C 1
ATOM 1726 O O . LEU A 1 223 ? 12.394 11.661 24.158 1.00 37.69 223 LEU A O 1
ATOM 1730 N N . GLY A 1 224 ? 11.225 10.522 25.724 1.00 33.72 224 GLY A N 1
ATOM 1731 C CA . GLY A 1 224 ? 11.514 11.385 26.854 1.00 33.72 224 GLY A CA 1
ATOM 1732 C C . GLY A 1 224 ? 13.026 11.482 27.069 1.00 33.72 224 GLY A C 1
ATOM 1733 O O . GLY A 1 224 ? 13.764 10.497 27.038 1.00 33.72 224 GLY A O 1
ATOM 1734 N N . ARG A 1 225 ? 13.473 12.722 27.235 1.00 29.09 225 ARG A N 1
ATOM 1735 C CA . ARG A 1 225 ? 14.832 13.139 27.577 1.00 29.09 225 ARG A CA 1
ATOM 1736 C C . ARG A 1 225 ? 15.436 12.221 28.657 1.00 29.09 225 ARG A C 1
ATOM 1738 O O . ARG A 1 225 ? 14.867 12.161 29.745 1.00 29.09 225 ARG A O 1
ATOM 1745 N N . PRO A 1 226 ? 16.598 11.576 28.438 1.00 32.81 226 PRO A N 1
ATOM 1746 C CA . PRO A 1 226 ? 17.298 10.922 29.530 1.00 32.81 226 PRO A CA 1
ATOM 1747 C C . PRO A 1 226 ? 17.802 12.009 30.483 1.00 32.81 226 PRO A C 1
ATOM 1749 O O . PRO A 1 226 ? 18.639 12.844 30.129 1.00 32.81 226 PRO A O 1
ATOM 1752 N N . THR A 1 227 ? 17.241 12.032 31.688 1.00 32.88 227 THR A N 1
ATOM 1753 C CA . THR A 1 227 ? 17.799 12.762 32.822 1.00 32.88 227 THR A CA 1
ATOM 1754 C C . THR A 1 227 ? 19.172 12.186 33.131 1.00 32.88 227 THR A C 1
ATOM 1756 O O . THR A 1 227 ? 19.332 11.010 33.445 1.00 32.88 227 THR A O 1
ATOM 1759 N N . SER A 1 228 ? 20.175 13.038 32.986 1.00 37.91 228 SER A N 1
ATOM 1760 C CA . SER A 1 228 ? 21.557 12.803 33.363 1.00 37.91 228 SER A CA 1
ATOM 1761 C C . SER A 1 228 ? 21.706 12.777 34.888 1.00 37.91 228 SER A C 1
ATOM 1763 O O . SER A 1 228 ? 21.693 13.841 35.493 1.00 37.91 228 SER A O 1
ATOM 1765 N N . GLU A 1 229 ? 21.912 11.603 35.479 1.00 32.56 229 GLU A N 1
ATOM 1766 C CA . GLU A 1 229 ? 22.500 11.382 36.816 1.00 32.56 229 GLU A CA 1
ATOM 1767 C C . GLU A 1 229 ? 23.145 9.983 36.771 1.00 32.56 229 GLU A C 1
ATOM 1769 O O . GLU A 1 229 ? 22.470 8.995 36.517 1.00 32.56 229 GLU A O 1
ATOM 1774 N N . SER A 1 230 ? 24.462 9.844 36.618 1.00 32.19 230 SER A N 1
ATOM 1775 C CA . SER A 1 230 ? 25.579 10.015 37.564 1.00 32.19 230 SER A CA 1
ATOM 1776 C C . SER A 1 230 ? 26.189 8.644 37.899 1.00 32.19 230 SER A C 1
ATOM 1778 O O . SER A 1 230 ? 25.566 7.817 38.553 1.00 32.19 230 SER A O 1
ATOM 1780 N N . GLN A 1 231 ? 27.409 8.444 37.396 1.00 32.44 231 GLN A N 1
ATOM 1781 C CA . GLN A 1 231 ? 28.523 7.643 37.923 1.00 32.44 231 GLN A CA 1
ATOM 1782 C C . GLN A 1 231 ? 28.242 6.540 38.963 1.00 32.44 231 GLN A C 1
ATOM 1784 O O . GLN A 1 231 ? 27.921 6.808 40.116 1.00 32.44 231 GLN A O 1
ATOM 1789 N N . GLY A 1 232 ? 28.593 5.309 38.583 1.00 30.84 232 GLY A N 1
ATOM 1790 C CA . GLY A 1 232 ? 28.880 4.200 39.489 1.00 30.84 232 GLY A CA 1
ATOM 1791 C C . GLY A 1 232 ? 29.894 3.261 38.841 1.00 30.84 232 GLY A C 1
ATOM 1792 O O . GLY A 1 232 ? 29.589 2.578 37.873 1.00 30.84 232 GLY A O 1
ATOM 1793 N N . ASP A 1 233 ? 31.116 3.329 39.344 1.00 31.44 233 ASP A N 1
ATOM 1794 C CA . ASP A 1 233 ? 32.342 2.686 38.886 1.00 31.44 233 ASP A CA 1
ATOM 1795 C C . ASP A 1 233 ? 32.392 1.176 39.247 1.00 31.44 233 ASP A C 1
ATOM 1797 O O . ASP A 1 233 ? 31.721 0.711 40.167 1.00 31.44 233 ASP A O 1
ATOM 1801 N N . THR A 1 234 ? 33.312 0.475 38.574 1.00 32.75 234 THR A N 1
ATOM 1802 C CA . THR A 1 234 ? 34.149 -0.636 39.070 1.00 32.75 234 THR A CA 1
ATOM 1803 C C . THR A 1 234 ? 33.847 -2.107 38.672 1.00 32.75 234 THR A C 1
ATOM 1805 O O . THR A 1 234 ? 32.981 -2.782 39.214 1.00 32.75 234 THR A O 1
ATOM 1808 N N . ARG A 1 235 ? 34.802 -2.627 37.871 1.00 30.03 235 ARG A N 1
ATOM 1809 C CA . ARG A 1 235 ? 35.530 -3.929 37.924 1.00 30.03 235 ARG A CA 1
ATOM 1810 C C . ARG A 1 235 ? 35.065 -5.192 37.170 1.00 30.03 235 ARG A C 1
ATOM 1812 O O . ARG A 1 235 ? 34.125 -5.882 37.535 1.00 30.03 235 ARG A O 1
ATOM 1819 N N . VAL A 1 236 ? 35.953 -5.569 36.243 1.00 39.06 236 VAL A N 1
ATOM 1820 C CA . VAL A 1 236 ? 36.282 -6.904 35.690 1.00 39.06 236 VAL A CA 1
ATOM 1821 C C . VAL A 1 236 ? 37.014 -7.766 36.750 1.00 39.06 236 VAL A C 1
ATOM 1823 O O . VAL A 1 236 ? 37.714 -7.190 37.592 1.00 39.06 236 VAL A O 1
ATOM 1826 N N . PRO A 1 237 ? 36.849 -9.109 36.767 1.00 41.22 237 PRO A N 1
ATOM 1827 C CA . PRO A 1 237 ? 37.835 -10.075 36.208 1.00 41.22 237 PRO A CA 1
ATOM 1828 C C . PRO A 1 237 ? 37.149 -11.239 35.435 1.00 41.22 237 PRO A C 1
ATOM 1830 O O . PRO A 1 237 ? 36.043 -11.635 35.775 1.00 41.22 237 PRO A O 1
ATOM 1833 N N . ALA A 1 238 ? 37.610 -11.687 34.261 1.00 31.98 238 ALA A N 1
ATOM 1834 C CA . ALA A 1 238 ? 38.761 -12.550 33.929 1.00 31.98 238 ALA A CA 1
ATOM 1835 C C . ALA A 1 238 ? 38.631 -14.056 34.302 1.00 31.98 238 ALA A C 1
ATOM 1837 O O . ALA A 1 238 ? 38.742 -14.416 35.466 1.00 31.98 238 ALA A O 1
ATOM 1838 N N . GLN A 1 239 ? 38.505 -14.874 33.237 1.00 33.03 239 GLN A N 1
ATOM 1839 C CA . GLN A 1 239 ? 38.995 -16.251 32.977 1.00 33.03 239 GLN A CA 1
ATOM 1840 C C . GLN A 1 239 ? 38.562 -17.456 33.842 1.00 33.03 239 GLN A C 1
ATOM 1842 O O . GLN A 1 239 ? 38.827 -17.499 35.035 1.00 33.03 239 GLN A O 1
ATOM 1847 N N . SER A 1 240 ? 38.130 -18.539 33.171 1.00 35.00 240 SER A N 1
ATOM 1848 C CA . SER A 1 240 ? 38.873 -19.818 33.179 1.00 35.00 240 SER A CA 1
ATOM 1849 C C . SER A 1 240 ? 38.418 -20.782 32.071 1.00 35.00 240 SER A C 1
ATOM 1851 O O . SER A 1 240 ? 37.233 -20.898 31.767 1.00 35.00 240 SER A O 1
ATOM 1853 N N . GLU A 1 241 ? 39.404 -21.469 31.506 1.00 36.22 241 GLU A N 1
ATOM 1854 C CA . GLU A 1 241 ? 39.367 -22.501 30.469 1.00 36.22 241 GLU A CA 1
ATOM 1855 C C . GLU A 1 241 ? 38.813 -23.847 30.981 1.00 36.22 241 GLU A C 1
ATOM 1857 O O . GLU A 1 241 ? 38.787 -24.100 32.186 1.00 36.22 241 GLU A O 1
ATOM 1862 N N . GLY A 1 242 ? 38.407 -24.730 30.062 1.00 34.94 242 GLY A N 1
ATOM 1863 C CA . GLY A 1 242 ? 37.980 -26.098 30.367 1.00 34.94 242 GLY A CA 1
ATOM 1864 C C . GLY A 1 242 ? 37.808 -26.945 29.105 1.00 34.94 242 GLY A C 1
ATOM 1865 O O . GLY A 1 242 ? 36.812 -26.838 28.400 1.00 34.94 242 GLY A O 1
ATOM 1866 N N . GLU A 1 243 ? 38.828 -27.748 28.834 1.00 33.56 243 GLU A N 1
ATOM 1867 C CA . GLU A 1 243 ? 39.105 -28.582 27.662 1.00 33.56 243 GLU A CA 1
ATOM 1868 C C . GLU A 1 243 ? 38.522 -30.018 27.784 1.00 33.56 243 GLU A C 1
ATOM 1870 O O . GLU A 1 243 ? 38.330 -30.501 28.896 1.00 33.56 243 GLU A O 1
ATOM 1875 N N . GLN A 1 244 ? 38.395 -30.719 26.638 1.00 35.53 244 GLN A N 1
ATOM 1876 C CA . GLN A 1 244 ? 38.358 -32.197 26.439 1.00 35.53 244 GLN A CA 1
ATOM 1877 C C . GLN A 1 244 ? 37.085 -32.969 26.889 1.00 35.53 244 GLN A C 1
ATOM 1879 O O . GLN A 1 244 ? 36.552 -32.754 27.964 1.00 35.53 244 GLN A O 1
ATOM 1884 N N . GLY A 1 245 ? 36.529 -33.950 26.162 1.00 32.00 245 GLY A N 1
ATOM 1885 C CA . GLY A 1 245 ? 36.893 -34.613 24.909 1.00 32.00 245 GLY A CA 1
ATOM 1886 C C . GLY A 1 245 ? 35.983 -35.833 24.622 1.00 32.00 245 GLY A C 1
ATOM 1887 O O . GLY A 1 245 ? 35.200 -36.249 25.472 1.00 32.00 245 GLY A O 1
ATOM 1888 N N . SER A 1 246 ? 36.179 -36.419 23.432 1.00 35.38 246 SER A N 1
ATOM 1889 C CA . SER A 1 246 ? 35.929 -37.828 23.044 1.00 35.38 246 SER A CA 1
ATOM 1890 C C . SER A 1 246 ? 34.517 -38.295 22.620 1.00 35.38 246 SER A C 1
ATOM 1892 O O . SER A 1 246 ? 33.622 -38.495 23.435 1.00 35.38 246 SER A O 1
ATOM 1894 N N . GLY A 1 247 ? 34.386 -38.611 21.316 1.00 31.31 247 GLY A N 1
ATOM 1895 C CA . GLY A 1 247 ? 33.469 -39.641 20.772 1.00 31.31 247 GLY A CA 1
ATOM 1896 C C . GLY A 1 247 ? 33.947 -41.078 21.099 1.00 31.31 247 GLY A C 1
ATOM 1897 O O . GLY A 1 247 ? 34.881 -41.187 21.897 1.00 31.31 247 GLY A O 1
ATOM 1898 N N . PRO A 1 248 ? 33.410 -42.181 20.504 1.00 50.81 248 PRO A N 1
ATOM 1899 C CA . PRO A 1 248 ? 33.092 -42.319 19.064 1.00 50.81 248 PRO A CA 1
ATOM 1900 C C . PRO A 1 248 ? 31.864 -43.212 18.670 1.00 50.81 248 PRO A C 1
ATOM 1902 O O . PRO A 1 248 ? 31.307 -43.895 19.516 1.00 50.81 248 PRO A O 1
ATOM 1905 N N . ARG A 1 249 ? 31.549 -43.225 17.346 1.00 35.41 249 ARG A N 1
ATOM 1906 C CA . ARG A 1 249 ? 31.137 -44.340 16.419 1.00 35.41 249 ARG A CA 1
ATOM 1907 C C . ARG A 1 249 ? 29.985 -45.316 16.801 1.00 35.41 249 ARG A C 1
ATOM 1909 O O . ARG A 1 249 ? 29.907 -45.737 17.938 1.00 35.41 249 ARG A O 1
ATOM 1916 N N . ALA A 1 250 ? 29.139 -45.858 15.908 1.00 36.91 250 ALA A N 1
ATOM 1917 C CA . ALA A 1 250 ? 28.997 -45.853 14.441 1.00 36.91 250 ALA A CA 1
ATOM 1918 C C . ALA A 1 250 ? 27.636 -46.480 14.004 1.00 36.91 250 ALA A C 1
ATOM 1920 O O . ALA A 1 250 ? 26.948 -47.068 14.834 1.00 36.91 250 ALA A O 1
ATOM 1921 N N . ASP A 1 251 ? 27.369 -46.395 12.687 1.00 32.31 251 ASP A N 1
ATOM 1922 C CA . ASP A 1 251 ? 26.562 -47.286 11.812 1.00 32.31 251 ASP A CA 1
ATOM 1923 C C . ASP A 1 251 ? 25.018 -47.218 11.895 1.00 32.31 251 ASP A C 1
ATOM 1925 O O . ASP A 1 251 ? 24.440 -47.268 12.969 1.00 32.31 251 ASP A O 1
ATOM 1929 N N . GLY A 1 252 ? 24.235 -47.160 10.808 1.00 35.41 252 GLY A N 1
ATOM 1930 C CA . GLY A 1 252 ? 24.512 -47.094 9.374 1.00 35.41 252 GLY A CA 1
ATOM 1931 C C . GLY A 1 252 ? 23.220 -47.300 8.545 1.00 35.41 252 GLY A C 1
ATOM 1932 O O . GLY A 1 252 ? 22.298 -47.962 9.004 1.00 35.41 252 GLY A O 1
ATOM 1933 N N . VAL A 1 253 ? 23.244 -46.776 7.308 1.00 34.75 253 VAL A N 1
ATOM 1934 C CA . VAL A 1 253 ? 22.600 -47.264 6.056 1.00 34.75 253 VAL A CA 1
ATOM 1935 C C . VAL A 1 253 ? 21.085 -47.079 5.796 1.00 34.75 253 VAL A C 1
ATOM 1937 O O . VAL A 1 253 ? 20.238 -47.583 6.524 1.00 34.75 253 VAL A O 1
ATOM 1940 N N . GLY A 1 254 ? 20.801 -46.486 4.618 1.00 33.84 254 GLY A N 1
ATOM 1941 C CA . GLY A 1 254 ? 19.577 -46.612 3.796 1.00 33.84 254 GLY A CA 1
ATOM 1942 C C . GLY A 1 254 ? 19.042 -45.253 3.312 1.00 33.84 254 GLY A C 1
ATOM 1943 O O . GLY A 1 254 ? 18.242 -44.655 4.013 1.00 33.84 254 GLY A O 1
ATOM 1944 N N . VAL A 1 255 ? 19.640 -44.589 2.310 1.00 35.16 255 VAL A N 1
ATOM 1945 C CA . VAL A 1 255 ? 19.338 -44.678 0.856 1.00 35.16 255 VAL A CA 1
ATOM 1946 C C . VAL A 1 255 ? 17.839 -44.605 0.548 1.00 35.16 255 VAL A C 1
ATOM 1948 O O . VAL A 1 255 ? 17.170 -45.618 0.684 1.00 35.16 255 VAL A O 1
ATOM 1951 N N . GLU A 1 256 ? 17.364 -43.443 0.089 1.00 37.81 256 GLU A N 1
ATOM 1952 C CA . GLU A 1 256 ? 16.614 -43.295 -1.169 1.00 37.81 256 GLU A CA 1
ATOM 1953 C C . GLU A 1 256 ? 16.910 -41.901 -1.754 1.00 37.81 256 GLU A C 1
ATOM 1955 O O . GLU A 1 256 ? 17.018 -40.901 -1.044 1.00 37.81 256 GLU A O 1
ATOM 1960 N N . GLU A 1 257 ? 17.151 -41.917 -3.056 1.00 35.38 257 GLU A N 1
ATOM 1961 C CA . GLU A 1 257 ? 17.728 -40.916 -3.941 1.00 35.38 257 GLU A CA 1
ATOM 1962 C C . GLU A 1 257 ? 16.635 -40.612 -4.971 1.00 35.38 257 GLU A C 1
ATOM 1964 O O . GLU A 1 257 ? 16.144 -41.546 -5.594 1.00 35.38 257 GLU A O 1
ATOM 1969 N N . GLU A 1 258 ? 16.216 -39.351 -5.107 1.00 41.16 258 GLU A N 1
ATOM 1970 C CA . GLU A 1 258 ? 15.631 -38.824 -6.351 1.00 41.16 258 GLU A CA 1
ATOM 1971 C C . GLU A 1 258 ? 15.675 -37.281 -6.342 1.00 41.16 258 GLU A C 1
ATOM 1973 O O . GLU A 1 258 ? 14.872 -36.592 -5.713 1.00 41.16 258 GLU A O 1
ATOM 1978 N N . ASP A 1 259 ? 16.745 -36.774 -6.956 1.00 33.41 259 ASP A N 1
ATOM 1979 C CA . ASP A 1 259 ? 16.806 -35.735 -7.989 1.00 33.41 259 ASP A CA 1
ATOM 1980 C C . ASP A 1 259 ? 15.828 -34.548 -7.978 1.00 33.41 259 ASP A C 1
ATOM 1982 O O . ASP A 1 259 ? 14.653 -34.655 -8.324 1.00 33.41 259 ASP A O 1
ATOM 1986 N N . LEU A 1 260 ? 16.406 -33.358 -7.754 1.00 34.12 260 LEU A N 1
ATOM 1987 C CA . LEU A 1 260 ? 16.180 -32.144 -8.557 1.00 34.12 260 LEU A CA 1
ATOM 1988 C C . LEU A 1 260 ? 17.292 -31.113 -8.251 1.00 34.12 260 LEU A C 1
ATOM 1990 O O . LEU A 1 260 ? 17.090 -30.100 -7.580 1.00 34.12 260 LEU A O 1
ATOM 1994 N N . GLU A 1 261 ? 18.500 -31.392 -8.756 1.00 34.41 261 GLU A N 1
ATOM 1995 C CA . GLU A 1 261 ? 19.437 -30.348 -9.207 1.00 34.41 261 GLU A CA 1
ATOM 1996 C C . GLU A 1 261 ? 18.734 -29.546 -10.333 1.00 34.41 261 GLU A C 1
ATOM 1998 O O . GLU A 1 261 ? 17.923 -30.091 -11.073 1.00 34.41 261 GLU A O 1
ATOM 2003 N N . THR A 1 262 ? 18.911 -28.241 -10.532 1.00 36.81 262 THR A N 1
ATOM 2004 C CA . THR A 1 262 ? 20.160 -27.485 -10.487 1.00 36.81 262 THR A CA 1
ATOM 2005 C C . THR A 1 262 ? 19.843 -26.000 -10.237 1.00 36.81 262 THR A C 1
ATOM 2007 O O . THR A 1 262 ? 19.120 -25.362 -11.003 1.00 36.81 262 THR A O 1
ATOM 2010 N N . ARG A 1 263 ? 20.415 -25.421 -9.176 1.00 37.06 263 ARG A N 1
ATOM 2011 C CA . ARG A 1 263 ? 20.693 -23.980 -9.068 1.00 37.06 263 ARG A CA 1
ATOM 2012 C C . ARG A 1 263 ? 22.199 -23.831 -9.170 1.00 37.06 263 ARG A C 1
ATOM 2014 O O . ARG A 1 263 ? 22.867 -24.174 -8.209 1.00 37.06 263 ARG A O 1
ATOM 2021 N N . GLU A 1 264 ? 22.694 -23.290 -10.277 1.00 34.38 264 GLU A N 1
ATOM 2022 C CA . GLU A 1 264 ? 23.871 -22.416 -10.312 1.00 34.38 264 GLU A CA 1
ATOM 2023 C C . GLU A 1 264 ? 24.089 -21.855 -11.724 1.00 34.38 264 GLU A C 1
ATOM 2025 O O . GLU A 1 264 ? 23.777 -22.505 -12.717 1.00 34.38 264 GLU A O 1
ATOM 2030 N N . SER A 1 265 ? 24.677 -20.657 -11.773 1.00 32.84 265 SER A N 1
ATOM 2031 C CA . SER A 1 265 ? 25.218 -19.966 -12.952 1.00 32.84 265 SER A CA 1
ATOM 2032 C C . SER A 1 265 ? 24.261 -19.090 -13.775 1.00 32.84 265 SER A C 1
ATOM 2034 O O . SER A 1 265 ? 23.667 -19.522 -14.756 1.00 32.84 265 SER A O 1
ATOM 2036 N N . LEU A 1 266 ? 24.168 -17.814 -13.378 1.00 33.81 266 LEU A N 1
ATOM 2037 C CA . LEU A 1 266 ? 24.163 -16.641 -14.272 1.00 33.81 266 LEU A CA 1
ATOM 2038 C C . LEU A 1 266 ? 24.381 -15.381 -13.415 1.00 33.81 266 LEU A C 1
ATOM 2040 O O . LEU A 1 266 ? 23.522 -14.519 -13.258 1.00 33.81 266 LEU A O 1
ATOM 2044 N N . ALA A 1 267 ? 25.549 -15.335 -12.784 1.00 35.12 267 ALA A N 1
ATOM 2045 C CA . ALA A 1 267 ? 26.116 -14.143 -12.171 1.00 35.12 267 ALA A CA 1
ATOM 2046 C C . ALA A 1 267 ? 27.596 -14.123 -12.549 1.00 35.12 267 ALA A C 1
ATOM 2048 O O . ALA A 1 267 ? 28.449 -14.338 -11.705 1.00 35.12 267 ALA A O 1
ATOM 2049 N N . ASP A 1 268 ? 27.871 -13.992 -13.846 1.00 34.59 268 ASP A N 1
ATOM 2050 C CA . ASP A 1 268 ? 29.162 -13.549 -14.361 1.00 34.59 268 ASP A CA 1
ATOM 2051 C C . ASP A 1 268 ? 29.015 -13.191 -15.839 1.00 34.59 268 ASP A C 1
ATOM 2053 O O . ASP A 1 268 ? 28.615 -14.010 -16.666 1.00 34.59 268 ASP A O 1
ATOM 2057 N N . GLY A 1 269 ? 29.351 -11.943 -16.154 1.00 35.72 269 GLY A N 1
ATOM 2058 C CA . GLY A 1 269 ? 29.448 -11.438 -17.516 1.00 35.72 269 GLY A CA 1
ATOM 2059 C C . GLY A 1 269 ? 28.464 -10.318 -17.802 1.00 35.72 269 GLY A C 1
ATOM 2060 O O . GLY A 1 269 ? 27.417 -10.585 -18.357 1.00 35.72 269 GLY A O 1
ATOM 2061 N N . TYR A 1 270 ? 28.824 -9.083 -17.442 1.00 30.41 270 TYR A N 1
ATOM 2062 C CA . TYR A 1 270 ? 28.822 -7.931 -18.357 1.00 30.41 270 TYR A CA 1
ATOM 2063 C C . TYR A 1 270 ? 29.708 -6.825 -17.761 1.00 30.41 270 TYR A C 1
ATOM 2065 O O . TYR A 1 270 ? 29.255 -5.848 -17.181 1.00 30.41 270 TYR A O 1
ATOM 2073 N N . ASN A 1 271 ? 31.017 -7.033 -17.906 1.00 37.97 271 ASN A N 1
ATOM 2074 C CA . ASN A 1 271 ? 32.004 -5.969 -18.050 1.00 37.97 271 ASN A CA 1
ATOM 2075 C C . ASN A 1 271 ? 32.377 -5.974 -19.536 1.00 37.97 271 ASN A C 1
ATOM 2077 O O . ASN A 1 271 ? 33.082 -6.894 -19.945 1.00 37.97 271 ASN A O 1
ATOM 2081 N N . LEU A 1 272 ? 31.848 -5.031 -20.325 1.00 35.12 272 LEU A N 1
ATOM 2082 C CA . LEU A 1 272 ? 32.405 -4.496 -21.583 1.00 35.12 272 LEU A CA 1
ATOM 2083 C C . LEU A 1 272 ? 31.332 -3.688 -22.333 1.00 35.12 272 LEU A C 1
ATOM 2085 O O . LEU A 1 272 ? 30.569 -4.262 -23.109 1.00 35.12 272 LEU A O 1
ATOM 2089 N N . LEU A 1 273 ? 31.344 -2.373 -22.078 1.00 37.06 273 LEU A N 1
ATOM 2090 C CA . LEU A 1 273 ? 31.128 -1.211 -22.965 1.00 37.06 273 LEU A CA 1
ATOM 2091 C C . LEU A 1 273 ? 30.441 -0.069 -22.213 1.00 37.06 273 LEU A C 1
ATOM 2093 O O . LEU A 1 273 ? 29.279 -0.244 -21.797 1.00 37.06 273 LEU A O 1
#

Secondary structure (DSSP, 8-state):
--SHHHHHHHHHHHHHHTTS--B---HHHHHHHHHHHHHHHHHHHHTT-HHHHHHHHHHHTT-EEE---------------------------------TTS-TTEEEHHHHHTT-GGGG-HHHHHHHHHHHHHHHHHTS--SS-GGG--HHHHHHHHHHHHHHHHHHHHHHHHHHHHTT--HHHHHHHHHHHHHHHT--HHHHHHHHHHHHHHHHHHHGGG---------------------------------------------------

Radius of gyration: 29.11 Å; chains: 1; bounding box: 63×81×84 Å